Protein AF-A0A2V8ZDU0-F1 (afdb_monomer_lite)

pLDDT: mean 73.43, std 14.99, range [39.53, 94.62]

Radius of gyration: 35.07 Å; chains: 1; bounding box: 92×31×108 Å

Foldseek 3Di:
DDDPPLQVQLLCLLVLLLVLQVQLVVLLVVLVCLCVDDQPDDHRDNVSSVVSNVSSVVSNVSSVVSNVVSVVSVVVVVVVPDPPSVVVSVVSVVVSVVVVVVCVVVVCVVVPPDDAEVPWDDQPQKIWHADPDDPQDNQAIWIDGNSHTQDRAWNDKDAAPPDNQKIKTAGCDDPVPDAGAIWIGGNVVPHIDGQGRQTADPDDPCVHQQAQPVRQWGWDDHDLWIWIAGPVVRDIDDTLQVVVDDPQFPDWGKDWDHAANNSQKTWIKIKTWHADPVRDIWIKIWTWIAGSVVRDIDTAKMFGDPVGDDPPQWDWDDDPNGTDIHGDPVCCPPPGIDDDDD

Sequence (342 aa):
MGRVRVTFWPVVGIVGFIVFVLCGLGLAVVAVIFVGGAPHAFPPSPGIAAILFLLALLFVALGGVLLRRSIRALSAMRQSGSQQQVRTSLYVVAGAALLVVVGAIVFPWVYKPWRPAKGSVQHADYMVEPTLRSACAPDAHRIFYRDRLVTKVARETTFSPRNPARLLYTVACANDGSESGVFYFDGARGAPVQVNPLGMDEPGDWFDSFWSPDDKFVVVPAYGHATLVNLQTGQRSDFLSDMFSTKDDLFSGVQFRGWSPDGKKLAVVISSTSMREDRSLFRESDLVSIDPTTLKDSYVATMRKSDSWNAGEFTWIAKDGTYDLAVDSSLQNGPTVYRKAR

Secondary structure (DSSP, 8-state):
--SSSSSSHHHHHHHHHHHHHHHHHHHHHHHHHHHH-BTTTB---HHHHHHHHHHHHHHHHHHHHHHHHHHHHHHHHHTTT-HHHHHHHHHHHHHHHHHHHHHHHHHHHHSPPP-PPTT-EEETTEEEEE-S--SS-TT-EEEEETTEEEEEEEEEEEE-SS-TTEEEEEE---TTSPPPEEEEEETTT-S-EEEESS--SS--TTGGGGB-TTSSEEEEEETTEEEEEETTT--B-S-GGGGT--TT-SEEEEEEEEE-TTSS-EEEEEEEEEE-TTS-EEEEEEEEEE-TTT--EEEEEEE-STT-SPTTSEEEEEETTEEEEEE-TTTTTSTTEE----

Structure (mmCIF, N/CA/C/O backbone):
data_AF-A0A2V8ZDU0-F1
#
_entry.id   AF-A0A2V8ZDU0-F1
#
loop_
_atom_site.group_PDB
_atom_site.id
_atom_site.type_symbol
_atom_site.label_atom_id
_atom_site.label_alt_id
_atom_site.label_comp_id
_atom_site.label_asym_id
_atom_site.label_entity_id
_atom_site.label_seq_id
_atom_site.pdbx_PDB_ins_code
_atom_site.Cartn_x
_atom_site.Cartn_y
_atom_site.Cartn_z
_atom_site.occupancy
_atom_site.B_iso_or_equiv
_atom_site.auth_seq_id
_atom_site.auth_comp_id
_atom_site.auth_asym_id
_atom_site.auth_atom_id
_atom_site.pdbx_PDB_model_num
ATOM 1 N N . MET A 1 1 ? -32.673 -8.012 78.804 1.00 40.28 1 MET A N 1
ATOM 2 C CA . MET A 1 1 ? -32.049 -7.847 77.468 1.00 40.28 1 MET A CA 1
ATOM 3 C C . MET A 1 1 ? -32.987 -8.433 76.412 1.00 40.28 1 MET A C 1
ATOM 5 O O . MET A 1 1 ? -33.154 -9.640 76.415 1.00 40.28 1 MET A O 1
ATOM 9 N N . GLY A 1 2 ? -33.668 -7.635 75.572 1.00 41.09 2 GLY A N 1
ATOM 10 C CA . GLY A 1 2 ? -34.629 -8.232 74.616 1.00 41.09 2 GLY A CA 1
ATOM 11 C C . GLY A 1 2 ? -35.480 -7.330 73.706 1.00 41.09 2 GLY A C 1
ATOM 12 O O . GLY A 1 2 ? -36.431 -7.836 73.126 1.00 41.09 2 GLY A O 1
ATOM 13 N N . ARG A 1 3 ? -35.198 -6.025 73.543 1.00 39.53 3 ARG A N 1
ATOM 14 C CA . ARG A 1 3 ? -36.044 -5.125 72.710 1.00 39.53 3 ARG A CA 1
ATOM 15 C C . ARG A 1 3 ? -35.352 -4.409 71.543 1.00 39.53 3 ARG A C 1
ATOM 17 O O . ARG A 1 3 ? -36.015 -3.692 70.808 1.00 39.53 3 ARG A O 1
ATOM 24 N N . VAL A 1 4 ? -34.056 -4.631 71.314 1.00 43.25 4 VAL A N 1
ATOM 25 C CA . VAL A 1 4 ? -33.285 -3.891 70.285 1.00 43.25 4 VAL A CA 1
ATOM 26 C C . VAL A 1 4 ? -33.325 -4.561 68.896 1.00 43.25 4 VAL A C 1
ATOM 28 O O . VAL A 1 4 ? -32.961 -3.950 67.900 1.00 43.25 4 VAL A O 1
ATOM 31 N N . ARG A 1 5 ? -33.812 -5.807 68.775 1.00 40.72 5 ARG A N 1
ATOM 32 C CA . ARG A 1 5 ? -33.727 -6.577 67.514 1.00 40.72 5 ARG A CA 1
ATOM 33 C C . ARG A 1 5 ? -34.825 -6.305 66.475 1.00 40.72 5 ARG A C 1
ATOM 35 O O . ARG A 1 5 ? -34.649 -6.696 65.328 1.00 40.72 5 ARG A O 1
ATOM 42 N N . VAL A 1 6 ? -35.930 -5.642 66.825 1.00 48.06 6 VAL A N 1
ATOM 43 C CA . VAL A 1 6 ? -37.110 -5.543 65.930 1.00 48.06 6 VAL A CA 1
ATOM 44 C C . VAL A 1 6 ? -37.127 -4.256 65.087 1.00 48.06 6 VAL A C 1
ATOM 46 O O . VAL A 1 6 ? -37.781 -4.197 64.052 1.00 48.06 6 VAL A O 1
ATOM 49 N N . THR A 1 7 ? -36.364 -3.229 65.467 1.00 50.91 7 THR A N 1
ATOM 50 C CA . THR A 1 7 ? -36.454 -1.879 64.877 1.00 50.91 7 THR A CA 1
ATOM 51 C C . THR A 1 7 ? -35.566 -1.642 63.651 1.00 50.91 7 THR A C 1
ATOM 53 O O . THR A 1 7 ? -35.826 -0.714 62.891 1.00 50.91 7 THR A O 1
ATOM 56 N N . PHE A 1 8 ? -34.544 -2.472 63.418 1.00 53.97 8 PHE A N 1
ATOM 57 C CA . PHE A 1 8 ? -33.537 -2.239 62.367 1.00 53.97 8 PHE A CA 1
ATOM 58 C C . PHE A 1 8 ? -33.882 -2.896 61.014 1.00 53.97 8 PHE A C 1
ATOM 60 O O . PHE A 1 8 ? -33.511 -2.412 59.948 1.00 53.97 8 PHE A O 1
ATOM 67 N N . TRP A 1 9 ? -34.641 -3.991 61.046 1.00 57.19 9 TRP A N 1
ATOM 68 C CA . TRP A 1 9 ? -34.933 -4.844 59.886 1.00 57.19 9 TRP A CA 1
ATOM 69 C C . TRP A 1 9 ? -35.704 -4.194 58.717 1.00 57.19 9 TRP A C 1
ATOM 71 O O . TRP A 1 9 ? -35.340 -4.441 57.567 1.00 57.19 9 TRP A O 1
ATOM 81 N N . PRO A 1 10 ? -36.740 -3.3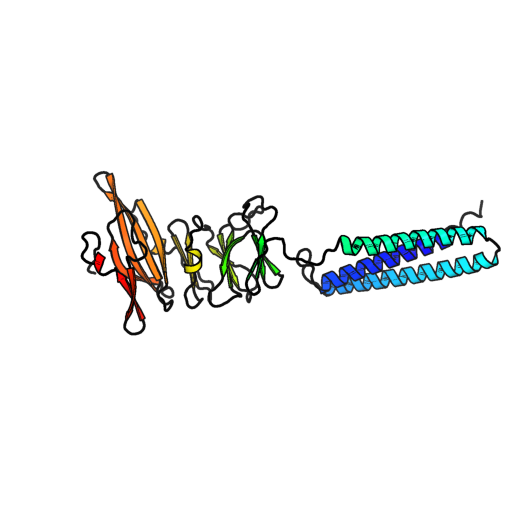63 58.940 1.00 59.72 10 PRO A N 1
ATOM 82 C CA . PRO A 1 10 ? -37.520 -2.790 57.841 1.00 59.72 10 PRO A CA 1
ATOM 83 C C . PRO A 1 10 ? -36.727 -1.746 57.052 1.00 59.72 10 PRO A C 1
ATOM 85 O O . PRO A 1 10 ? -36.798 -1.725 55.823 1.00 59.72 10 PRO A O 1
ATOM 88 N N . VAL A 1 11 ? -35.945 -0.922 57.759 1.00 62.16 11 VAL A N 1
ATOM 89 C CA . VAL A 1 11 ? -35.076 0.107 57.171 1.00 62.16 11 VAL A CA 1
ATOM 90 C C . VAL A 1 11 ? -33.961 -0.550 56.364 1.00 62.16 11 VAL A C 1
ATOM 92 O O . VAL A 1 11 ? -33.761 -0.188 55.208 1.00 62.16 11 VAL A O 1
ATOM 95 N N . VAL A 1 12 ? -33.313 -1.581 56.916 1.00 67.62 12 VAL A N 1
ATOM 96 C CA . VAL A 1 12 ? -32.315 -2.377 56.183 1.00 67.62 12 VAL A CA 1
ATOM 97 C C . VAL A 1 12 ? -32.922 -3.036 54.943 1.00 67.62 12 VAL A C 1
ATOM 99 O O . VAL A 1 12 ? -32.282 -3.048 53.898 1.00 67.62 12 VAL A O 1
ATOM 102 N N . GLY A 1 13 ? -34.164 -3.525 55.005 1.00 67.50 13 GLY A N 1
ATOM 103 C CA . GLY A 1 13 ? -34.824 -4.113 53.836 1.00 67.50 13 GLY A CA 1
ATOM 104 C C . GLY A 1 13 ? -35.194 -3.097 52.744 1.00 67.50 13 GLY A C 1
ATOM 105 O O . GLY A 1 13 ? -35.117 -3.433 51.566 1.00 67.50 13 GLY A O 1
ATOM 106 N N . ILE A 1 14 ? -35.525 -1.848 53.099 1.00 68.50 14 ILE A N 1
ATOM 107 C CA . ILE A 1 14 ? -35.780 -0.773 52.119 1.00 68.50 14 ILE A CA 1
ATOM 108 C C . ILE A 1 14 ? -34.473 -0.284 51.493 1.00 68.50 14 ILE A C 1
ATOM 110 O O . ILE A 1 14 ? -34.393 -0.155 50.276 1.00 68.50 14 ILE A O 1
ATOM 114 N N . VAL A 1 15 ? -33.437 -0.051 52.302 1.00 69.81 15 VAL A N 1
ATOM 115 C CA . VAL A 1 15 ? -32.105 0.313 51.793 1.00 69.81 15 VAL A CA 1
ATOM 116 C C . VAL A 1 15 ? -31.562 -0.808 50.905 1.00 69.81 15 VAL A C 1
ATOM 118 O O . VAL A 1 15 ? -31.099 -0.542 49.801 1.00 69.81 15 VAL A O 1
ATOM 121 N N . GLY A 1 16 ? -31.718 -2.063 51.335 1.00 69.56 16 GLY A N 1
ATOM 122 C CA . GLY A 1 16 ? -31.411 -3.242 50.534 1.00 69.56 16 GLY A CA 1
ATOM 123 C C . GLY A 1 16 ? -32.156 -3.231 49.202 1.00 69.56 16 GLY A C 1
ATOM 124 O O . GLY A 1 16 ? -31.515 -3.313 48.163 1.00 69.56 16 GLY A O 1
ATOM 125 N N . PHE A 1 17 ? -33.480 -3.043 49.199 1.00 73.12 17 PHE A N 1
ATOM 126 C CA . PHE A 1 17 ? -34.267 -2.934 47.965 1.00 73.12 17 PHE A CA 1
ATOM 127 C C . PHE A 1 17 ? -33.702 -1.897 46.989 1.00 73.12 17 PHE A C 1
ATOM 129 O O . PHE A 1 17 ? -33.538 -2.203 45.811 1.00 73.12 17 PHE A O 1
ATOM 136 N N . ILE A 1 18 ? -33.376 -0.699 47.474 1.00 72.19 18 ILE A N 1
ATOM 137 C CA . ILE A 1 18 ? -32.867 0.386 46.629 1.00 72.19 18 ILE A CA 1
ATOM 138 C C . ILE A 1 18 ? -31.512 0.012 46.025 1.00 72.19 18 ILE A C 1
ATOM 140 O O . ILE A 1 18 ? -31.320 0.173 44.822 1.00 72.19 18 ILE A O 1
ATOM 144 N N . VAL A 1 19 ? -30.600 -0.550 46.823 1.00 74.31 19 VAL A N 1
ATOM 145 C CA . VAL A 1 19 ? -29.303 -1.039 46.329 1.00 74.31 19 VAL A CA 1
ATOM 146 C C . VAL A 1 19 ? -29.500 -2.141 45.286 1.00 74.31 19 VAL A C 1
ATOM 148 O O . VAL A 1 19 ? -28.897 -2.084 44.219 1.00 74.31 19 VAL A O 1
ATOM 151 N N . PHE A 1 20 ? -30.392 -3.101 45.544 1.00 71.56 20 PHE A N 1
ATOM 152 C CA . PHE A 1 20 ? -30.697 -4.188 44.613 1.00 71.56 20 PHE A CA 1
ATOM 153 C C . PHE A 1 20 ? -31.262 -3.665 43.283 1.00 71.56 20 PHE A C 1
ATOM 155 O O . PHE A 1 20 ? -30.821 -4.099 42.222 1.00 71.56 20 PHE A O 1
ATOM 162 N N . VAL A 1 21 ? -32.179 -2.694 43.312 1.00 73.31 21 VAL A N 1
ATOM 163 C CA . VAL A 1 21 ? -32.731 -2.084 42.092 1.00 73.31 21 VAL A CA 1
ATOM 164 C C . VAL A 1 21 ? -31.666 -1.304 41.326 1.00 73.31 21 VAL A C 1
ATOM 166 O O . VAL A 1 21 ? -31.589 -1.451 40.111 1.00 73.31 21 VAL A O 1
ATOM 169 N N . LEU A 1 22 ? -30.818 -0.529 42.007 1.00 73.81 22 LEU A N 1
ATOM 170 C CA . LEU A 1 22 ? -29.732 0.218 41.363 1.00 73.81 22 LEU A CA 1
ATOM 171 C C . LEU A 1 22 ? -28.691 -0.708 40.725 1.00 73.81 22 LEU A C 1
ATOM 173 O O . LEU A 1 22 ? -28.282 -0.469 39.590 1.00 73.81 22 LEU A O 1
ATOM 177 N N . CYS A 1 23 ? -28.309 -1.790 41.407 1.00 73.31 23 CYS A N 1
ATOM 178 C CA . CYS A 1 23 ? -27.439 -2.818 40.837 1.00 73.31 23 CYS A CA 1
ATOM 179 C C . CYS A 1 23 ? -28.083 -3.490 39.618 1.00 73.31 23 CYS A C 1
ATOM 181 O O . CYS A 1 23 ? -27.413 -3.676 38.605 1.00 73.31 23 CYS A O 1
ATOM 183 N N . GLY A 1 24 ? -29.382 -3.803 39.682 1.00 70.69 24 GLY A N 1
ATOM 184 C CA . GLY A 1 24 ? -30.114 -4.376 38.554 1.00 70.69 24 GLY A CA 1
ATOM 185 C C . GLY A 1 24 ? -30.171 -3.435 37.348 1.00 70.69 24 GLY A C 1
ATOM 186 O O . GLY A 1 24 ? -29.874 -3.845 36.229 1.00 70.69 24 GLY A O 1
ATOM 187 N N . LEU A 1 25 ? -30.468 -2.153 37.572 1.00 73.69 25 LEU A N 1
ATOM 188 C CA . LEU A 1 25 ? -30.489 -1.132 36.521 1.00 73.69 25 LEU A CA 1
ATOM 189 C C . LEU A 1 25 ? -29.101 -0.934 35.898 1.00 73.69 25 LEU A C 1
ATOM 191 O O . LEU A 1 25 ? -28.983 -0.882 34.676 1.00 73.69 25 LEU A O 1
ATOM 195 N N . GLY A 1 26 ? -28.049 -0.904 36.721 1.00 72.50 26 GLY A N 1
ATOM 196 C CA . GLY A 1 26 ? -26.665 -0.854 36.251 1.00 72.50 26 GLY A CA 1
ATOM 197 C C . GLY A 1 26 ? -26.308 -2.049 35.363 1.00 72.50 26 GLY A C 1
ATOM 198 O O . GLY A 1 26 ? -25.788 -1.863 34.266 1.00 72.50 26 GLY A O 1
ATOM 199 N N . LEU A 1 27 ? -26.652 -3.270 35.782 1.00 72.69 27 LEU A N 1
ATOM 200 C CA . LEU A 1 27 ? -26.409 -4.488 35.000 1.00 72.69 27 LEU A CA 1
ATOM 201 C C . LEU A 1 27 ? -27.187 -4.513 33.678 1.00 72.69 27 LEU A C 1
ATOM 203 O O . LEU A 1 27 ? -26.631 -4.925 32.663 1.00 72.69 27 LEU A O 1
ATOM 207 N N . ALA A 1 28 ? -28.435 -4.036 33.661 1.00 67.56 28 ALA A N 1
ATOM 208 C CA . ALA A 1 28 ? -29.231 -3.942 32.437 1.00 67.56 28 ALA A CA 1
ATOM 209 C C . ALA A 1 28 ? -28.614 -2.962 31.425 1.00 67.56 28 ALA A C 1
ATOM 211 O O . ALA A 1 28 ? -28.574 -3.251 30.231 1.00 67.56 28 ALA A O 1
ATOM 212 N N . VAL A 1 29 ? -28.070 -1.836 31.895 1.00 68.19 29 VAL A N 1
ATOM 213 C CA . VAL A 1 29 ? -27.345 -0.884 31.040 1.00 68.19 29 VAL A CA 1
ATOM 214 C C . VAL A 1 29 ? -26.068 -1.515 30.478 1.00 68.19 29 VAL A C 1
ATOM 216 O O . VAL A 1 29 ? -25.820 -1.420 29.277 1.00 68.19 29 VAL A O 1
ATOM 219 N N . VAL A 1 30 ? -25.289 -2.225 31.302 1.00 67.62 30 VAL A N 1
ATOM 220 C CA . VAL A 1 30 ? -24.094 -2.950 30.829 1.00 67.62 30 VAL A CA 1
ATOM 221 C C . VAL A 1 30 ? -24.472 -4.039 29.817 1.00 67.62 30 VAL A C 1
ATOM 223 O O . VAL A 1 30 ? -23.785 -4.196 28.811 1.00 67.62 30 VAL A O 1
ATOM 226 N N . ALA A 1 31 ? -25.592 -4.740 30.012 1.00 62.34 31 ALA A N 1
ATOM 227 C CA . ALA A 1 31 ? -26.093 -5.725 29.056 1.00 62.34 31 ALA A CA 1
ATOM 228 C C . ALA A 1 31 ? -26.367 -5.099 27.679 1.00 62.34 31 ALA A C 1
ATOM 230 O O . ALA A 1 31 ? -25.905 -5.625 26.670 1.00 62.34 31 ALA A O 1
ATOM 231 N N . VAL A 1 32 ? -27.045 -3.946 27.632 1.00 64.25 32 VAL A N 1
ATOM 232 C CA . VAL A 1 32 ? -27.313 -3.211 26.381 1.00 64.25 32 VAL A CA 1
ATOM 233 C C . VAL A 1 32 ? -26.012 -2.795 25.686 1.00 64.25 32 VAL A C 1
ATOM 235 O O . VAL A 1 32 ? -25.903 -2.916 24.467 1.00 64.25 32 VAL A O 1
ATOM 238 N N . ILE A 1 33 ? -24.995 -2.393 26.452 1.00 62.41 33 ILE A N 1
ATOM 239 C CA . ILE A 1 33 ? -23.664 -2.058 25.924 1.00 62.41 33 ILE A CA 1
ATOM 240 C C . ILE A 1 33 ? -22.983 -3.287 25.290 1.00 62.41 33 ILE A C 1
ATOM 242 O O . ILE A 1 33 ? -22.357 -3.164 24.240 1.00 62.41 33 ILE A O 1
ATOM 246 N N . PHE A 1 34 ? -23.130 -4.482 25.870 1.00 61.28 34 PHE A N 1
ATOM 247 C CA . PHE A 1 34 ? -22.595 -5.723 25.290 1.00 61.28 34 PHE A CA 1
ATOM 248 C C . PHE A 1 34 ? -23.360 -6.206 24.046 1.00 61.28 34 PHE A C 1
ATOM 250 O O . PHE A 1 34 ? -22.753 -6.856 23.194 1.00 61.28 34 PHE A O 1
ATOM 257 N N . VAL A 1 35 ? -24.657 -5.889 23.919 1.00 56.62 35 VAL A N 1
ATOM 258 C CA . VAL A 1 35 ? -25.437 -6.150 22.690 1.00 56.62 35 VAL A CA 1
ATOM 259 C C . VAL A 1 35 ? -25.019 -5.201 21.568 1.00 56.62 35 VAL A C 1
ATOM 261 O O . VAL A 1 35 ? -24.845 -5.643 20.437 1.00 56.62 35 VAL A O 1
ATOM 264 N N . GLY A 1 36 ? -24.839 -3.912 21.878 1.00 51.84 36 GLY A N 1
ATOM 265 C CA . GLY A 1 36 ? -24.414 -2.902 20.902 1.00 51.84 36 GLY A CA 1
ATOM 266 C C . GLY A 1 36 ? -22.929 -2.973 20.536 1.00 51.84 36 GLY A C 1
ATOM 267 O O . GLY A 1 36 ? -22.545 -2.520 19.463 1.00 51.84 36 GLY A O 1
ATOM 268 N N . GLY A 1 37 ? -22.106 -3.572 21.402 1.00 46.69 37 GLY A N 1
ATOM 269 C CA . GLY A 1 37 ? -20.651 -3.529 21.313 1.00 46.69 37 GLY A CA 1
ATOM 270 C C . GLY A 1 37 ? -20.116 -2.180 21.796 1.00 46.69 37 GLY A C 1
ATOM 271 O O . GLY A 1 37 ? -20.413 -1.135 21.227 1.00 46.69 37 GLY A O 1
ATOM 272 N N . ALA A 1 38 ? -19.292 -2.185 22.846 1.00 48.31 38 ALA A N 1
ATOM 273 C CA . ALA A 1 38 ? -18.480 -1.020 23.183 1.00 48.31 38 ALA A CA 1
ATOM 274 C C . ALA A 1 38 ? -17.227 -1.058 22.293 1.00 48.31 38 ALA A C 1
ATOM 276 O O . ALA A 1 38 ? -16.396 -1.948 22.502 1.00 48.31 38 ALA A O 1
ATOM 277 N N . PRO A 1 39 ? -17.035 -0.113 21.353 1.00 44.97 39 PRO A N 1
ATOM 278 C CA . PRO A 1 39 ? -15.998 -0.199 20.314 1.00 44.97 39 PRO A CA 1
ATOM 279 C C . PRO A 1 39 ? -14.554 -0.243 20.845 1.00 44.97 39 PRO A C 1
ATOM 281 O O . PRO A 1 39 ? -13.615 -0.440 20.075 1.00 44.97 39 PRO A O 1
ATOM 284 N N . HIS A 1 40 ? -14.341 -0.067 22.155 1.00 42.16 40 HIS A N 1
ATOM 285 C CA . HIS A 1 40 ? -13.011 0.011 22.760 1.00 42.16 40 HIS A CA 1
ATOM 286 C C . HIS A 1 40 ? -12.791 -0.891 23.986 1.00 42.16 40 HIS A C 1
ATOM 288 O O . HIS A 1 40 ? -11.698 -0.850 24.544 1.00 42.16 40 HIS A O 1
ATOM 294 N N . ALA A 1 41 ? -13.778 -1.687 24.420 1.00 47.19 41 ALA A N 1
ATOM 295 C CA . ALA A 1 41 ? -13.644 -2.472 25.657 1.00 47.19 41 ALA A CA 1
ATOM 296 C C . ALA A 1 41 ? -13.955 -3.963 25.491 1.00 47.19 41 ALA A C 1
ATOM 298 O O . ALA A 1 41 ? -13.221 -4.785 26.034 1.00 47.19 41 ALA A O 1
ATOM 299 N N . PHE A 1 42 ? -14.998 -4.329 24.737 1.00 45.09 42 PHE A N 1
ATOM 300 C CA . PHE A 1 42 ? -15.414 -5.727 24.620 1.00 45.09 42 PHE A CA 1
ATOM 301 C C . PHE A 1 42 ? -16.020 -6.022 23.244 1.00 45.09 42 PHE A C 1
ATOM 303 O O . PHE A 1 42 ? -16.824 -5.222 22.757 1.00 45.09 42 PHE A O 1
ATOM 310 N N . PRO A 1 43 ? -15.689 -7.169 22.622 1.00 45.41 43 PRO A N 1
ATOM 311 C CA . PRO A 1 43 ? -16.403 -7.626 21.439 1.00 45.41 43 PRO A CA 1
ATOM 312 C C . PRO A 1 43 ? -17.887 -7.855 21.784 1.00 45.41 43 PRO A C 1
ATOM 314 O O . 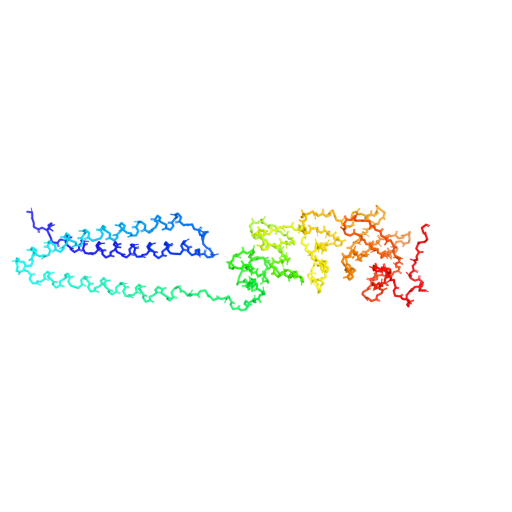PRO A 1 43 ? -18.188 -8.313 22.893 1.00 45.41 43 PRO A O 1
ATOM 317 N N . PRO A 1 44 ? -18.823 -7.546 20.866 1.00 53.22 44 PRO A N 1
ATOM 318 C CA . PRO A 1 44 ? -20.243 -7.771 21.101 1.00 53.22 44 PRO A CA 1
ATOM 319 C C . PRO A 1 44 ? -20.488 -9.256 21.392 1.00 53.22 44 PRO A C 1
ATOM 321 O O . PRO A 1 44 ? -20.113 -10.126 20.606 1.00 53.22 44 PRO A O 1
ATOM 324 N N . SER A 1 45 ? -21.091 -9.545 22.545 1.00 60.91 45 SER A N 1
ATOM 325 C CA . SER A 1 45 ? -21.360 -10.909 23.009 1.00 60.91 45 SER A CA 1
ATOM 326 C C . SER A 1 45 ? -22.805 -11.009 23.497 1.00 60.91 45 SER A C 1
ATOM 328 O O . SER A 1 45 ? -23.102 -10.645 24.642 1.00 60.91 45 SER A O 1
ATOM 330 N N . PRO A 1 46 ? -23.719 -11.524 22.653 1.00 58.75 46 PRO A N 1
ATOM 331 C CA . PRO A 1 46 ? -25.127 -11.693 23.006 1.00 58.75 46 PRO A CA 1
ATOM 332 C C . PRO A 1 46 ? -25.315 -12.591 24.234 1.00 58.75 46 PRO A C 1
ATOM 334 O O . PRO A 1 46 ? -26.217 -12.368 25.037 1.00 58.75 46 PRO A O 1
ATOM 337 N N . GLY A 1 47 ? -24.431 -13.582 24.409 1.00 60.00 47 GLY A N 1
ATOM 338 C CA . GLY A 1 47 ? -24.450 -14.489 25.556 1.00 60.00 47 GLY A CA 1
ATOM 339 C C . GLY A 1 47 ? -24.151 -13.777 26.877 1.00 60.00 47 GLY A C 1
ATOM 340 O O . GLY A 1 47 ? -24.887 -13.949 27.846 1.00 60.00 47 GLY A O 1
ATOM 341 N N . ILE A 1 48 ? -23.123 -12.922 26.911 1.00 62.25 48 ILE A N 1
ATOM 342 C CA . ILE A 1 48 ? -22.785 -12.140 28.114 1.00 62.25 48 ILE A CA 1
ATOM 343 C C . ILE A 1 48 ? -23.897 -11.132 28.418 1.00 62.25 48 ILE A C 1
ATOM 345 O O . ILE A 1 48 ? -24.308 -11.002 29.571 1.00 62.25 48 ILE A O 1
ATOM 349 N N . ALA A 1 49 ? -24.445 -10.476 27.393 1.00 60.34 49 ALA A N 1
ATOM 350 C CA . ALA A 1 49 ? -25.572 -9.570 27.565 1.00 60.34 49 ALA A CA 1
ATOM 351 C C . ALA A 1 49 ? -26.809 -10.266 28.156 1.00 60.34 49 ALA A C 1
ATOM 353 O O . ALA A 1 49 ? -27.418 -9.742 29.088 1.00 60.34 49 ALA A O 1
ATOM 354 N N . ALA A 1 50 ? -27.155 -11.465 27.675 1.00 63.09 50 ALA A N 1
ATOM 355 C CA . ALA A 1 50 ? -28.271 -12.240 28.213 1.00 63.09 50 ALA A CA 1
ATOM 356 C C . ALA A 1 50 ? -28.058 -12.607 29.692 1.00 63.09 50 ALA A C 1
ATOM 358 O O . ALA A 1 50 ? -28.977 -12.466 30.498 1.00 63.09 50 ALA A O 1
ATOM 359 N N . ILE A 1 51 ? -26.839 -13.006 30.076 1.00 67.50 51 ILE A N 1
ATOM 360 C CA . ILE A 1 51 ? -26.488 -13.308 31.474 1.00 67.50 51 ILE A CA 1
ATOM 361 C C . ILE A 1 51 ? -26.626 -12.058 32.354 1.00 67.50 51 ILE A C 1
ATOM 363 O O . ILE A 1 51 ? -27.236 -12.120 33.422 1.00 67.50 51 ILE A O 1
ATOM 367 N N . LEU A 1 52 ? -26.112 -10.912 31.903 1.00 69.69 52 LEU A N 1
ATOM 368 C CA . LEU A 1 52 ? -26.219 -9.643 32.630 1.00 69.69 52 LEU A CA 1
ATOM 369 C C . LEU A 1 52 ? -27.676 -9.185 32.780 1.00 69.69 52 LEU A C 1
ATOM 371 O O . LEU A 1 52 ? -28.057 -8.683 33.837 1.00 69.69 52 LEU A O 1
ATOM 375 N N . PHE A 1 53 ? -28.509 -9.411 31.763 1.00 68.06 53 PHE A N 1
ATOM 376 C CA . PHE A 1 53 ? -29.935 -9.095 31.810 1.00 68.06 53 PHE A CA 1
ATOM 377 C C . PHE A 1 53 ? -30.706 -10.018 32.768 1.00 68.06 53 PHE A C 1
ATOM 379 O O . PHE A 1 53 ? -31.541 -9.555 33.544 1.00 68.06 53 PHE A O 1
ATOM 386 N N . LEU A 1 54 ? -30.389 -11.318 32.784 1.00 67.38 54 LEU A N 1
ATOM 387 C CA . LEU A 1 54 ? -30.956 -12.267 33.749 1.00 67.38 54 LEU A CA 1
ATOM 388 C C . LEU A 1 54 ? -30.555 -11.919 35.188 1.00 67.38 54 LEU A C 1
ATOM 390 O O . LEU A 1 54 ? -31.397 -11.959 36.087 1.00 67.38 54 LEU A O 1
ATOM 394 N N . LEU A 1 55 ? -29.300 -11.515 35.404 1.00 66.44 55 LEU A N 1
ATOM 395 C CA . LEU A 1 55 ? -28.846 -11.012 36.699 1.00 66.44 55 LEU A CA 1
ATOM 396 C C . LEU A 1 55 ? -29.606 -9.738 37.082 1.00 66.44 55 LEU A C 1
ATOM 398 O O . LEU A 1 55 ? -30.116 -9.659 38.196 1.00 66.44 55 LEU A O 1
ATOM 402 N N . ALA A 1 56 ? -29.766 -8.781 36.165 1.00 68.31 56 ALA A N 1
ATOM 403 C CA . ALA A 1 56 ? -30.539 -7.567 36.415 1.00 68.31 56 ALA A CA 1
ATOM 404 C C . ALA A 1 56 ? -31.972 -7.871 36.892 1.00 68.31 56 ALA A C 1
ATOM 406 O O . ALA A 1 56 ? -32.420 -7.319 37.901 1.00 68.31 56 ALA A O 1
ATOM 407 N N . LEU A 1 57 ? -32.662 -8.801 36.224 1.00 69.94 57 LEU A N 1
ATOM 408 C CA . LEU A 1 57 ? -34.002 -9.252 36.613 1.00 69.94 57 LEU A CA 1
ATOM 409 C C . LEU A 1 57 ? -34.016 -9.926 37.992 1.00 69.94 57 LEU A C 1
ATOM 411 O O . LEU A 1 57 ? -34.912 -9.657 38.796 1.00 69.94 57 LEU A O 1
ATOM 415 N N . LEU A 1 58 ? -33.015 -10.756 38.297 1.00 70.81 58 LEU A N 1
ATOM 416 C CA . LEU A 1 58 ? -32.865 -11.397 39.606 1.00 70.81 58 LEU A CA 1
ATOM 417 C C . LEU A 1 58 ? -32.690 -10.358 40.725 1.00 70.81 58 LEU A C 1
ATOM 419 O O . LEU A 1 58 ? -33.333 -10.461 41.770 1.00 70.81 58 LEU A O 1
ATOM 423 N N . PHE A 1 59 ? -31.868 -9.331 40.492 1.00 70.69 59 PHE A N 1
ATOM 424 C CA . PHE A 1 59 ? -31.654 -8.228 41.429 1.00 70.69 59 PHE A CA 1
ATOM 425 C C . PHE A 1 59 ? -32.957 -7.459 41.701 1.00 70.69 59 PHE A C 1
ATOM 427 O O . PHE A 1 59 ? -33.301 -7.221 42.862 1.00 70.69 59 PHE A O 1
ATOM 434 N N . VAL A 1 60 ? -33.740 -7.151 40.661 1.00 70.19 60 VAL A N 1
ATOM 435 C CA . VAL A 1 60 ? -35.054 -6.499 40.812 1.00 70.19 60 VAL A CA 1
ATOM 436 C C . VAL A 1 60 ? -36.047 -7.392 41.567 1.00 70.19 60 VAL A C 1
ATOM 438 O O . VAL A 1 60 ? -36.750 -6.912 42.461 1.00 70.19 60 VAL A O 1
ATOM 441 N N . ALA A 1 61 ? -36.081 -8.695 41.274 1.00 67.38 61 ALA A N 1
ATOM 442 C CA . ALA A 1 61 ? -36.964 -9.647 41.948 1.00 67.38 61 ALA A CA 1
ATOM 443 C C . ALA A 1 61 ? -36.628 -9.798 43.444 1.00 67.38 61 ALA A C 1
ATOM 445 O O . ALA A 1 61 ? -37.522 -9.705 44.291 1.00 67.38 61 ALA A O 1
ATOM 446 N N . LEU A 1 62 ? -35.344 -9.965 43.786 1.00 70.88 62 LEU A N 1
ATOM 447 C CA . LEU A 1 62 ? -34.857 -10.027 45.171 1.00 70.88 62 LEU A CA 1
ATOM 448 C C . LEU A 1 62 ? -35.163 -8.736 45.931 1.00 70.88 62 LEU A C 1
ATOM 450 O O . LEU A 1 62 ? -35.655 -8.776 47.063 1.00 70.88 62 LEU A O 1
ATOM 454 N N . GLY A 1 63 ? -34.955 -7.593 45.278 1.00 70.38 63 GLY A N 1
ATOM 455 C CA . GLY A 1 63 ? -35.357 -6.302 45.801 1.00 70.38 63 GLY A CA 1
ATOM 456 C C . GLY A 1 63 ? -36.859 -6.250 46.113 1.00 70.38 63 GLY A C 1
ATOM 457 O O . GLY A 1 63 ? -37.247 -5.872 47.220 1.00 70.38 63 GLY A O 1
ATOM 458 N N . GLY A 1 64 ? -37.717 -6.653 45.174 1.00 67.88 64 GLY A N 1
ATOM 459 C CA . GLY A 1 64 ? -39.170 -6.654 45.367 1.00 67.88 64 GLY A CA 1
ATOM 460 C C . GLY A 1 64 ? -39.621 -7.524 46.548 1.00 67.88 64 GLY A C 1
ATOM 461 O O . GLY A 1 64 ? -40.547 -7.156 47.279 1.00 67.88 64 GLY A O 1
ATOM 462 N N . VAL A 1 65 ? -38.940 -8.650 46.792 1.00 73.00 65 VAL A N 1
ATOM 463 C CA . VAL A 1 65 ? -39.183 -9.514 47.961 1.00 73.00 65 VAL A CA 1
ATOM 464 C C . VAL A 1 65 ? -38.799 -8.811 49.266 1.00 73.00 65 VAL A C 1
ATOM 466 O O . VAL A 1 65 ? -39.576 -8.855 50.227 1.00 73.00 65 VAL A O 1
ATOM 469 N N . LEU A 1 66 ? -37.645 -8.137 49.305 1.00 69.75 66 LEU A N 1
ATOM 470 C CA . LEU A 1 66 ? -37.207 -7.349 50.462 1.00 69.75 66 LEU A CA 1
ATOM 471 C C . LEU A 1 66 ? -38.180 -6.205 50.756 1.00 69.75 66 LEU A C 1
ATOM 473 O O . LEU A 1 66 ? -38.626 -6.062 51.895 1.00 69.75 66 LEU A O 1
ATOM 477 N N . LEU A 1 67 ? -38.606 -5.472 49.725 1.00 71.38 67 LEU A N 1
ATOM 478 C CA . LEU A 1 67 ? -39.581 -4.393 49.855 1.00 71.38 67 LEU A CA 1
ATOM 479 C C . LEU A 1 67 ? -40.921 -4.906 50.397 1.00 71.38 67 LEU A C 1
ATOM 481 O O . LEU A 1 67 ? -41.460 -4.338 51.346 1.00 71.38 67 LEU A O 1
ATOM 485 N N . ARG A 1 68 ? -41.448 -6.015 49.855 1.00 71.38 68 ARG A N 1
ATOM 486 C CA . ARG A 1 68 ? -42.689 -6.631 50.358 1.00 71.38 68 ARG A CA 1
ATOM 487 C C . ARG A 1 68 ? -42.582 -7.019 51.830 1.00 71.38 68 ARG A C 1
ATOM 489 O O . ARG A 1 68 ? -43.545 -6.825 52.572 1.00 71.38 68 ARG A O 1
ATOM 496 N N . ARG A 1 69 ? -41.441 -7.564 52.264 1.00 73.25 69 ARG A N 1
ATOM 497 C CA . ARG A 1 69 ? -41.208 -7.913 53.676 1.00 73.25 69 ARG A CA 1
ATOM 498 C C . ARG A 1 69 ? -41.127 -6.664 54.557 1.00 73.25 69 ARG A C 1
ATOM 500 O O . ARG A 1 69 ? -41.770 -6.636 55.605 1.00 73.25 69 ARG A O 1
ATOM 507 N N . SER A 1 70 ? -40.433 -5.619 54.109 1.00 68.75 70 SER A N 1
ATOM 508 C CA . SER A 1 70 ? -40.336 -4.347 54.832 1.00 68.75 70 SER A CA 1
ATOM 509 C C . SER A 1 70 ? -41.674 -3.622 54.953 1.00 68.75 70 SER A C 1
ATOM 511 O O . SER A 1 70 ? -41.985 -3.115 56.027 1.00 68.75 70 SER A O 1
ATOM 513 N N . ILE A 1 71 ? -42.496 -3.612 53.897 1.00 68.06 71 ILE A N 1
ATOM 514 C CA . ILE A 1 71 ? -43.830 -2.994 53.920 1.00 68.06 71 ILE A CA 1
ATOM 515 C C . ILE A 1 71 ? -44.735 -3.704 54.929 1.00 68.06 71 ILE A C 1
ATOM 517 O O . ILE A 1 71 ? -45.384 -3.027 55.720 1.00 68.06 71 ILE A O 1
ATOM 521 N N . ARG A 1 72 ? -44.734 -5.046 54.967 1.00 71.25 72 ARG A N 1
ATOM 522 C CA . ARG A 1 72 ? -45.512 -5.809 55.963 1.00 71.25 72 ARG A CA 1
ATOM 523 C C . ARG A 1 72 ? -45.066 -5.518 57.399 1.00 71.25 72 ARG A C 1
ATOM 525 O O . ARG A 1 72 ? -45.899 -5.413 58.297 1.00 71.25 72 ARG A O 1
ATOM 532 N N . ALA A 1 73 ? -43.761 -5.362 57.619 1.00 66.25 73 ALA A N 1
ATOM 533 C CA . ALA A 1 73 ? -43.218 -5.007 5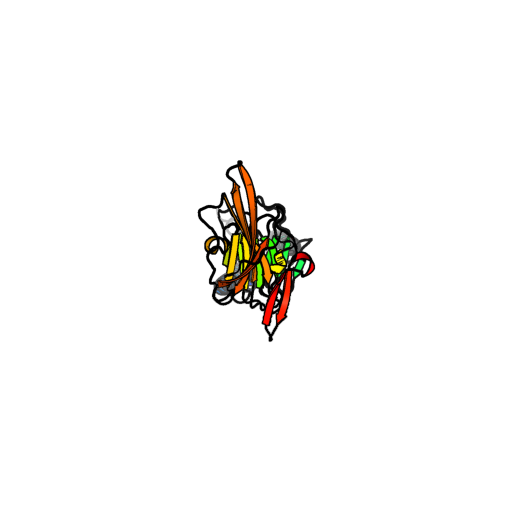8.929 1.00 66.25 73 ALA A CA 1
ATOM 534 C C . ALA A 1 73 ? -43.583 -3.565 59.335 1.00 66.25 73 ALA A C 1
ATOM 536 O O . ALA A 1 73 ? -43.937 -3.309 60.484 1.00 66.25 73 ALA A O 1
ATOM 537 N N . LEU A 1 74 ? -43.558 -2.624 58.386 1.00 64.31 74 LEU A N 1
ATOM 538 C CA . LEU A 1 74 ? -43.963 -1.234 58.607 1.00 64.31 74 LEU A CA 1
ATOM 539 C C . LEU A 1 74 ? -45.468 -1.087 58.843 1.00 64.31 74 LEU A C 1
ATOM 541 O O . LEU A 1 74 ? -45.863 -0.312 59.712 1.00 64.31 74 LEU A O 1
ATOM 545 N N . SER A 1 75 ? -46.311 -1.841 58.132 1.00 65.44 75 SER A N 1
ATOM 546 C CA . SER A 1 75 ? -47.759 -1.837 58.371 1.00 65.44 75 SER A CA 1
ATOM 547 C C . SER A 1 75 ? -48.107 -2.364 59.763 1.00 65.44 75 SER A C 1
ATOM 549 O O . SER A 1 75 ? -48.971 -1.790 60.421 1.00 65.44 75 SER A O 1
ATOM 551 N N . ALA A 1 76 ? -47.383 -3.381 60.248 1.00 62.62 76 ALA A N 1
ATOM 552 C CA . ALA A 1 76 ? -47.541 -3.894 61.609 1.00 62.62 76 ALA A CA 1
ATOM 553 C C . ALA A 1 76 ? -47.106 -2.869 62.676 1.00 62.62 76 ALA A C 1
ATOM 555 O O . ALA A 1 76 ? -47.775 -2.709 63.693 1.00 62.62 76 ALA A O 1
ATOM 556 N N . MET A 1 77 ? -46.029 -2.111 62.434 1.00 60.12 77 MET A N 1
ATOM 557 C CA . MET A 1 77 ? -45.587 -1.052 63.355 1.00 60.12 77 MET A CA 1
ATOM 558 C C . MET A 1 77 ? -46.488 0.189 63.340 1.00 60.12 77 MET A C 1
ATOM 560 O O . MET A 1 77 ? -46.650 0.842 64.369 1.00 60.12 77 MET A O 1
ATOM 564 N N . ARG A 1 78 ? -47.116 0.517 62.203 1.00 55.72 78 ARG A N 1
ATOM 565 C CA . ARG A 1 78 ? -48.034 1.664 62.088 1.00 55.72 78 ARG A CA 1
ATOM 566 C C . ARG A 1 78 ? -49.295 1.490 62.942 1.00 55.72 78 ARG A C 1
ATOM 568 O O . ARG A 1 78 ? -49.829 2.483 63.423 1.00 55.72 78 ARG A O 1
ATOM 575 N N . GLN A 1 79 ? -49.721 0.250 63.187 1.00 58.75 79 GLN A N 1
ATOM 576 C CA . GLN A 1 79 ? -50.803 -0.062 64.128 1.00 58.75 79 GLN A CA 1
ATOM 577 C C . GLN A 1 79 ? -50.391 0.103 65.606 1.00 58.75 79 GLN A C 1
ATOM 579 O O . GLN A 1 79 ? -51.262 0.218 66.459 1.00 58.75 79 GLN A O 1
ATOM 584 N N . SER A 1 80 ? -49.089 0.175 65.922 1.00 55.94 80 SER A N 1
ATOM 585 C CA . SER A 1 80 ? -48.566 0.237 67.299 1.00 55.94 80 SER A CA 1
ATOM 586 C C . SER A 1 80 ? -48.289 1.663 67.828 1.00 55.94 80 SER A C 1
ATOM 588 O O . SER A 1 80 ? -47.724 1.813 68.910 1.00 55.94 80 SER A O 1
ATOM 590 N N . GLY A 1 81 ? -48.686 2.721 67.109 1.00 52.12 81 GLY A N 1
ATOM 591 C CA . GLY A 1 81 ? -48.721 4.092 67.652 1.00 52.12 81 GLY A CA 1
ATOM 592 C C . GLY A 1 81 ? -47.388 4.859 67.717 1.00 52.12 81 GLY A C 1
ATOM 593 O O . GLY A 1 81 ? -47.294 5.863 68.416 1.00 52.12 81 GLY A O 1
ATOM 594 N N . SER A 1 82 ? -46.351 4.447 66.985 1.00 56.53 82 SER A N 1
ATOM 595 C CA . SER A 1 82 ? -45.038 5.116 66.991 1.00 56.53 82 SER A CA 1
ATOM 596 C C . SER A 1 82 ? -44.877 6.121 65.833 1.00 56.53 82 SER A C 1
ATOM 598 O O . SER A 1 82 ? -44.372 5.794 64.757 1.00 56.53 82 SER A O 1
ATOM 600 N N . GLN A 1 83 ? -45.308 7.376 66.027 1.00 53.88 83 GLN A N 1
ATOM 601 C CA . GLN A 1 83 ? -45.195 8.435 65.002 1.00 53.88 83 GLN A CA 1
ATOM 602 C C . GLN A 1 83 ? -43.744 8.836 64.675 1.00 53.88 83 GLN A C 1
ATOM 604 O O . GLN A 1 83 ? -43.450 9.251 63.551 1.00 53.88 83 GLN A O 1
ATOM 609 N N . GLN A 1 84 ? -42.823 8.704 65.631 1.00 54.50 84 GLN A N 1
ATOM 610 C CA . GLN A 1 84 ? -41.439 9.151 65.460 1.00 54.50 84 GLN A CA 1
ATOM 611 C C . GLN A 1 84 ? -40.650 8.242 64.503 1.00 54.50 84 GLN A C 1
ATOM 613 O O . GLN A 1 84 ? -39.847 8.739 63.717 1.00 54.50 84 GLN A O 1
ATOM 618 N N . GLN A 1 85 ? -40.955 6.939 64.478 1.00 54.03 85 GLN A N 1
ATOM 619 C CA . GLN A 1 85 ? -40.324 5.965 63.574 1.00 54.03 85 GLN A CA 1
ATOM 620 C C . GLN A 1 85 ? -40.747 6.122 62.107 1.00 54.03 85 GLN A C 1
ATOM 622 O O . GLN A 1 85 ? -39.950 5.860 61.205 1.00 54.03 85 GLN A O 1
ATOM 627 N N . VAL A 1 86 ? -41.972 6.592 61.847 1.00 57.59 86 VAL A N 1
ATOM 628 C CA . VAL A 1 86 ? -42.448 6.850 60.477 1.00 57.59 86 VAL A CA 1
ATOM 629 C C . VAL A 1 86 ? -41.669 8.005 59.842 1.00 57.59 86 VAL A C 1
ATOM 631 O O . VAL A 1 86 ? -41.293 7.921 58.673 1.00 57.59 86 VAL A O 1
ATOM 634 N N . ARG A 1 87 ? -41.351 9.050 60.620 1.00 57.66 87 ARG A N 1
ATOM 635 C CA . ARG A 1 87 ? -40.559 10.194 60.139 1.00 57.66 87 ARG A CA 1
ATOM 636 C C . ARG A 1 87 ? -39.129 9.793 59.775 1.00 57.66 87 ARG A C 1
ATOM 638 O O . ARG A 1 87 ? -38.657 10.178 58.711 1.00 57.66 87 ARG A O 1
ATOM 645 N N . THR A 1 88 ? -38.459 8.976 60.590 1.00 56.62 88 THR A N 1
ATOM 646 C CA . THR A 1 88 ? -37.082 8.530 60.306 1.00 56.62 88 THR A CA 1
ATOM 647 C C . THR A 1 88 ? -37.000 7.693 59.028 1.00 56.62 88 THR A C 1
ATOM 649 O O . THR A 1 88 ? -36.091 7.885 58.226 1.00 56.62 88 THR A O 1
ATOM 652 N N . SER A 1 89 ? -37.980 6.815 58.786 1.00 55.81 89 SER A N 1
ATOM 653 C CA . SER A 1 89 ? -38.028 6.007 57.560 1.00 55.81 89 SER A CA 1
ATOM 654 C C . SER A 1 89 ? -38.271 6.858 56.306 1.00 55.81 89 SER A C 1
ATOM 656 O O . SER A 1 89 ? -37.729 6.548 55.248 1.00 55.81 89 SER A O 1
ATOM 658 N N . LEU A 1 90 ? -39.038 7.947 56.422 1.00 61.03 90 LEU A N 1
ATOM 659 C CA . LEU A 1 90 ? -39.273 8.907 55.337 1.00 61.03 90 LEU A CA 1
ATOM 660 C C . LEU A 1 90 ? -38.002 9.678 54.959 1.00 61.03 90 LEU A C 1
ATOM 662 O O . LEU A 1 90 ? -37.718 9.826 53.773 1.00 61.03 90 LEU A O 1
ATOM 666 N N . TYR A 1 91 ? -37.200 10.098 55.943 1.00 58.56 91 TYR A N 1
ATOM 667 C CA . TYR A 1 91 ? -35.918 10.763 55.682 1.00 58.56 91 TYR A CA 1
ATOM 668 C C . TYR A 1 91 ? -34.912 9.850 54.971 1.00 58.56 91 TYR A C 1
ATOM 670 O O . TYR A 1 91 ? -34.212 10.302 54.069 1.00 58.56 91 TYR A O 1
ATOM 678 N N . VAL A 1 92 ? -34.874 8.558 55.315 1.00 56.94 92 VAL A N 1
ATOM 679 C CA . VAL A 1 92 ? -33.996 7.582 54.643 1.00 56.94 92 VAL A CA 1
ATOM 680 C C . VAL A 1 92 ? -34.422 7.358 53.189 1.00 56.94 92 VAL A C 1
ATOM 682 O O . VAL A 1 92 ? -33.573 7.320 52.301 1.00 56.94 92 VAL A O 1
ATOM 685 N N . VAL A 1 93 ? -35.730 7.268 52.921 1.00 56.78 93 VAL A N 1
ATOM 686 C CA . VAL A 1 93 ? -36.257 7.138 51.551 1.00 56.78 93 VAL A CA 1
ATOM 687 C C . VAL A 1 93 ? -35.973 8.397 50.728 1.00 56.78 93 VAL A C 1
ATOM 689 O O . VAL A 1 93 ? -35.544 8.285 49.583 1.00 56.78 93 VAL A O 1
ATOM 692 N N . ALA A 1 94 ? -36.144 9.585 51.314 1.00 62.25 94 ALA A N 1
ATOM 693 C CA . ALA A 1 94 ? -35.826 10.850 50.653 1.00 62.25 94 ALA A CA 1
ATOM 694 C C . ALA A 1 94 ? -34.324 10.977 50.338 1.00 62.25 94 ALA A C 1
ATOM 696 O O . ALA A 1 94 ? -33.962 11.351 49.224 1.00 62.25 94 ALA A O 1
ATOM 697 N N . GLY A 1 95 ? -33.448 10.602 51.278 1.00 56.09 95 GLY A N 1
ATOM 698 C CA . GLY A 1 95 ? -31.997 10.602 51.065 1.00 56.09 95 GLY A CA 1
ATOM 699 C C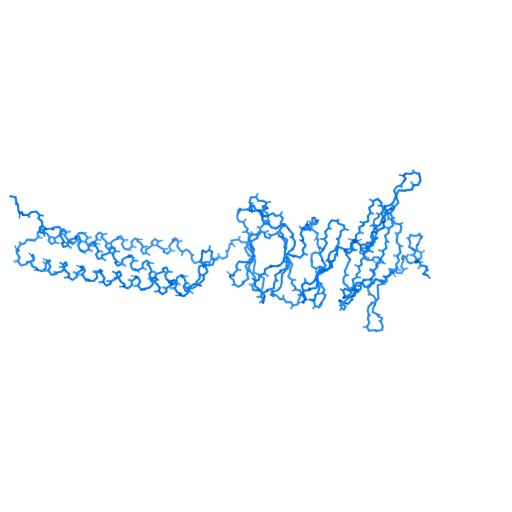 . GLY A 1 95 ? -31.554 9.624 49.974 1.00 56.09 95 GLY A C 1
ATOM 700 O O . GLY A 1 95 ? -30.715 9.958 49.139 1.00 56.09 95 GLY A O 1
ATOM 701 N N . ALA A 1 96 ? -32.164 8.439 49.923 1.00 53.66 96 ALA A N 1
ATOM 702 C CA . ALA A 1 96 ? -31.876 7.456 48.887 1.00 53.66 96 ALA A CA 1
ATOM 703 C C . ALA A 1 96 ? -32.389 7.895 47.504 1.00 53.66 96 ALA A C 1
ATOM 705 O O . ALA A 1 96 ? -31.667 7.757 46.521 1.00 53.66 96 ALA A O 1
ATOM 706 N N . ALA A 1 97 ? -33.585 8.490 47.421 1.00 55.75 97 ALA A N 1
ATOM 707 C CA . ALA A 1 97 ? -34.109 9.057 46.177 1.00 55.75 97 ALA A CA 1
ATOM 708 C C . ALA A 1 97 ? -33.202 10.172 45.627 1.00 55.75 97 ALA A C 1
ATOM 710 O O . ALA A 1 97 ? -32.967 10.233 44.421 1.00 55.75 97 ALA A O 1
ATOM 711 N N . LEU A 1 98 ? -32.628 11.001 46.507 1.00 60.75 98 LEU A N 1
ATOM 712 C CA . LEU A 1 98 ? -31.682 12.045 46.116 1.00 60.75 98 LEU A CA 1
ATOM 713 C C . LEU A 1 98 ? -30.413 11.458 45.475 1.00 60.75 98 LEU A C 1
ATOM 715 O O . LEU A 1 98 ? -29.962 11.953 44.446 1.00 60.75 98 LEU A O 1
ATOM 719 N N . LEU A 1 99 ? -29.873 10.368 46.031 1.00 53.69 99 LEU A N 1
ATOM 720 C CA . LEU A 1 99 ? -28.713 9.668 45.465 1.00 53.69 99 LEU A CA 1
ATOM 721 C C . LEU A 1 99 ? -29.007 9.065 44.084 1.00 53.69 99 LEU A C 1
ATOM 723 O O . LEU A 1 99 ? -28.146 9.119 43.208 1.00 53.69 99 LEU A O 1
ATOM 727 N N . VAL A 1 100 ? -30.222 8.548 43.857 1.00 58.06 100 VAL A N 1
ATOM 728 C CA . VAL A 1 100 ? -30.643 8.058 42.530 1.00 58.06 100 VAL A CA 1
ATOM 729 C C . VAL A 1 100 ? -30.698 9.197 41.514 1.00 58.06 100 VAL A C 1
ATOM 731 O O . VAL A 1 100 ? -30.208 9.041 40.398 1.00 58.06 100 VAL A O 1
ATOM 734 N N . VAL A 1 101 ? -31.246 10.353 41.897 1.00 62.22 101 VAL A N 1
ATOM 735 C CA . VAL A 1 101 ? -31.320 11.533 41.020 1.00 62.22 101 VAL A CA 1
ATOM 736 C C . VAL A 1 101 ? -29.923 12.066 40.697 1.00 62.22 101 VAL A C 1
ATOM 738 O O . VAL A 1 101 ? -29.631 12.332 39.534 1.00 62.22 101 VAL A O 1
ATOM 741 N N . VAL A 1 102 ? -29.028 12.152 41.687 1.00 57.38 102 VAL A N 1
ATOM 742 C CA . VAL A 1 102 ? -27.628 12.547 41.461 1.00 57.38 102 VAL A CA 1
ATOM 743 C C . VAL A 1 102 ? -26.931 11.553 40.527 1.00 57.38 102 VAL A C 1
ATOM 745 O O . VAL A 1 102 ? -26.280 11.974 39.574 1.00 57.38 102 VAL A O 1
ATOM 748 N N . GLY A 1 103 ? -27.129 10.246 40.724 1.00 50.69 103 GLY A N 1
ATOM 749 C CA . GLY A 1 103 ? -26.622 9.216 39.816 1.00 50.69 103 GLY A CA 1
ATOM 750 C C . GLY A 1 103 ? -27.145 9.378 38.384 1.00 50.69 103 GLY A C 1
ATOM 751 O O . GLY A 1 103 ? -26.359 9.349 37.442 1.00 50.69 103 GLY A O 1
ATOM 752 N N . ALA A 1 104 ? -28.445 9.631 38.213 1.00 53.62 104 ALA A N 1
ATOM 753 C CA . ALA A 1 104 ? -29.081 9.813 36.907 1.00 53.62 104 ALA A CA 1
ATOM 754 C C . ALA A 1 104 ? -28.656 11.103 36.181 1.00 53.62 104 ALA A C 1
ATOM 756 O O . ALA A 1 104 ? -28.658 11.130 34.954 1.00 53.62 104 ALA A O 1
ATOM 757 N N . ILE A 1 105 ? -28.277 12.159 36.910 1.00 54.56 105 ILE A N 1
ATOM 758 C CA . ILE A 1 105 ? -27.801 13.429 36.332 1.00 54.56 105 ILE A CA 1
ATOM 759 C C . ILE A 1 105 ? -26.308 13.366 35.989 1.00 54.56 105 ILE A C 1
ATOM 761 O O . ILE A 1 105 ? -25.887 13.886 34.956 1.00 54.56 105 ILE A O 1
ATOM 765 N N . VAL A 1 106 ? -25.495 12.724 36.832 1.00 51.09 106 VAL A N 1
ATOM 766 C CA . VAL A 1 106 ? -24.044 12.612 36.610 1.00 51.09 106 VAL A CA 1
ATOM 767 C C . VAL A 1 106 ? -23.732 11.608 35.495 1.00 51.09 106 VAL A C 1
ATOM 769 O O . VAL A 1 106 ? -22.793 11.817 34.726 1.00 51.09 106 VAL A O 1
ATOM 772 N N . PHE A 1 107 ? -24.536 10.552 35.343 1.00 44.62 107 PHE A N 1
ATOM 773 C CA . PHE A 1 107 ? -24.273 9.474 34.386 1.00 44.62 107 PHE A CA 1
ATOM 774 C C . PHE A 1 107 ? -24.210 9.937 32.910 1.00 44.62 107 PHE A C 1
ATOM 776 O O . PHE A 1 107 ? -23.220 9.618 32.253 1.00 44.62 107 PHE A O 1
ATOM 783 N N . PRO A 1 108 ? -25.138 10.762 32.379 1.00 45.50 108 PRO A N 1
ATOM 784 C CA . PRO A 1 108 ? -25.034 11.311 31.021 1.00 45.50 108 PRO A CA 1
ATOM 785 C C . PRO A 1 108 ? -23.844 12.259 30.819 1.00 45.50 108 PRO A C 1
ATOM 787 O O . PRO A 1 108 ? -23.342 12.396 29.707 1.00 45.50 108 PRO A O 1
ATOM 790 N N . TRP A 1 109 ? -23.379 12.923 31.881 1.00 43.94 109 TRP A N 1
ATOM 791 C CA . TRP A 1 109 ? -22.225 13.828 31.818 1.00 43.94 109 TRP A CA 1
ATOM 792 C C . TRP A 1 109 ? -20.893 13.077 31.733 1.00 43.94 109 TRP A C 1
ATOM 794 O O . TRP A 1 109 ? -19.963 13.539 31.070 1.00 43.94 109 TRP A O 1
ATOM 804 N N . VAL A 1 110 ? -20.814 11.903 32.367 1.00 46.66 110 VAL A N 1
ATOM 805 C CA . VAL A 1 110 ? -19.678 10.976 32.245 1.00 46.66 110 VAL A CA 1
ATOM 806 C C . VAL A 1 110 ? -19.734 10.224 30.909 1.00 46.66 110 VAL A C 1
ATOM 808 O O . VAL A 1 110 ? -18.698 9.972 30.297 1.00 46.66 110 VAL A O 1
ATOM 811 N N . TYR A 1 111 ? -20.938 9.920 30.415 1.00 40.62 111 TYR A N 1
ATOM 812 C CA . TYR A 1 111 ? -21.174 9.191 29.170 1.00 40.62 111 TYR A CA 1
ATOM 813 C C . TYR A 1 111 ? -21.446 10.149 27.999 1.00 40.62 111 TYR A C 1
ATOM 815 O O . TYR A 1 111 ? -22.562 10.255 27.491 1.00 40.62 111 TYR A O 1
ATOM 823 N N . LYS A 1 112 ? -20.416 10.879 27.553 1.00 39.94 112 LYS A N 1
ATOM 824 C CA . LYS A 1 112 ? -20.523 11.659 26.310 1.00 39.94 112 LYS A CA 1
ATOM 825 C C . LYS A 1 112 ? -20.786 10.701 25.134 1.00 39.94 112 LYS A C 1
ATOM 827 O O . LYS A 1 112 ? -19.973 9.797 24.931 1.00 39.94 112 LYS A O 1
ATOM 832 N N . PRO A 1 113 ? -21.865 10.887 24.345 1.00 42.72 113 PRO A N 1
ATOM 833 C CA . PRO A 1 113 ? -22.051 10.136 23.109 1.00 42.72 113 PRO A CA 1
ATOM 834 C C . PRO A 1 113 ? -20.835 10.344 22.207 1.00 42.72 113 PRO A C 1
ATOM 836 O O . PRO A 1 113 ? -20.272 11.444 22.164 1.00 42.72 113 PRO A O 1
ATOM 839 N N . TRP A 1 114 ? -20.421 9.266 21.540 1.00 50.09 114 TRP A N 1
ATOM 840 C CA . TRP A 1 114 ? -19.232 9.235 20.698 1.00 50.09 114 TRP A CA 1
ATOM 841 C C . TRP A 1 114 ? -19.269 10.396 19.700 1.00 50.09 114 TRP A C 1
ATOM 843 O O . TRP A 1 114 ? -20.214 10.556 18.927 1.00 50.09 114 TRP A O 1
ATOM 853 N N . ARG A 1 115 ? -18.249 11.249 19.775 1.00 59.56 115 ARG A N 1
ATOM 854 C CA . ARG A 1 115 ? -17.936 12.242 18.754 1.00 59.56 115 ARG A CA 1
ATOM 855 C C . ARG A 1 115 ? -16.526 11.928 18.273 1.00 59.56 115 ARG A C 1
ATOM 857 O O . ARG A 1 115 ? -15.684 11.665 19.139 1.00 59.56 115 ARG A O 1
ATOM 864 N N . PRO A 1 116 ? -16.268 11.987 16.958 1.00 68.75 116 PRO A N 1
ATOM 865 C CA . PRO A 1 116 ? -14.923 11.827 16.428 1.00 68.75 116 PRO A CA 1
ATOM 866 C C . PRO A 1 116 ? -13.955 12.750 17.168 1.00 68.75 116 PRO A C 1
ATOM 868 O O . PRO A 1 116 ? -14.327 13.871 17.554 1.00 68.75 116 PRO A O 1
ATOM 871 N N . ALA A 1 117 ? -12.723 12.293 17.389 1.00 73.75 117 ALA A N 1
ATOM 872 C CA . ALA A 1 117 ? -11.703 13.140 18.000 1.00 73.75 117 ALA A CA 1
ATOM 873 C C . ALA A 1 117 ? -11.553 14.453 17.206 1.00 73.75 117 ALA A C 1
ATOM 875 O O . ALA A 1 117 ? -11.741 14.497 15.986 1.00 73.75 117 ALA A O 1
ATOM 876 N N . LYS A 1 118 ? -11.223 15.560 17.877 1.00 75.19 118 LYS A N 1
ATOM 877 C CA . LYS A 1 118 ? -10.990 16.829 17.174 1.00 75.19 118 LYS A CA 1
ATOM 878 C C . LYS A 1 118 ? -9.841 16.643 16.172 1.00 75.19 118 LYS A C 1
ATOM 880 O O . LYS A 1 118 ? -8.763 16.221 16.574 1.00 75.19 118 LYS A O 1
ATOM 885 N N . GLY A 1 119 ? -10.080 16.980 14.903 1.00 81.00 119 GLY A N 1
ATOM 886 C CA . GLY A 1 119 ? -9.119 16.773 13.812 1.00 81.00 119 GLY A CA 1
ATOM 887 C C . GLY A 1 119 ? -9.242 15.423 13.101 1.00 81.00 119 GLY A C 1
ATOM 888 O O . GLY A 1 119 ? -8.384 15.107 12.288 1.00 81.00 119 GLY A O 1
ATOM 889 N N . SER A 1 120 ? -10.278 14.633 13.397 1.00 84.50 120 SER A N 1
ATOM 890 C CA . SER A 1 120 ? -10.550 13.404 12.646 1.00 84.50 120 SER A CA 1
ATOM 891 C C . SER A 1 120 ? -11.005 13.709 11.223 1.00 84.50 120 SER A C 1
ATOM 893 O O . SER A 1 120 ? -11.743 14.672 10.993 1.00 84.50 120 SER A O 1
ATOM 895 N N . VAL A 1 121 ? -10.590 12.860 10.288 1.00 88.50 121 VAL A N 1
ATOM 896 C CA . VAL A 1 121 ? -10.934 12.940 8.869 1.00 88.50 121 VAL A CA 1
ATOM 897 C C . VAL A 1 121 ? -11.717 11.688 8.487 1.00 88.50 121 VAL A C 1
ATOM 899 O O . VAL A 1 121 ? -11.276 10.568 8.742 1.00 88.50 121 VAL A O 1
ATOM 902 N N . GLN A 1 122 ? -12.881 11.883 7.868 1.00 88.75 122 GLN A N 1
ATOM 903 C CA . GLN A 1 122 ? -13.672 10.796 7.297 1.00 88.75 122 GLN A CA 1
ATOM 904 C C . GLN A 1 122 ? -13.250 10.574 5.842 1.00 88.75 122 GLN A C 1
ATOM 906 O O . GLN A 1 122 ? -13.264 11.516 5.049 1.00 88.75 122 GLN A O 1
ATOM 911 N N . HIS A 1 123 ? -12.946 9.330 5.479 1.00 85.56 123 HIS A N 1
ATOM 912 C CA . HIS A 1 123 ? -12.690 8.923 4.101 1.00 85.56 123 HIS A CA 1
ATOM 913 C C . HIS A 1 123 ? -13.539 7.697 3.752 1.00 85.56 123 HIS A C 1
ATOM 915 O O . HIS A 1 123 ? -13.210 6.570 4.118 1.00 85.56 123 HIS A O 1
ATOM 921 N N . ALA A 1 124 ? -14.644 7.907 3.031 1.00 88.38 124 ALA A N 1
ATOM 922 C CA . ALA A 1 124 ? -15.650 6.872 2.774 1.00 88.38 124 ALA A CA 1
ATOM 923 C C . ALA A 1 124 ? -16.116 6.193 4.081 1.00 88.38 124 ALA A C 1
ATOM 925 O O . ALA A 1 124 ? -16.636 6.877 4.958 1.00 88.38 124 ALA A O 1
ATOM 926 N N . ASP A 1 125 ? -15.908 4.883 4.227 1.00 90.62 125 ASP A N 1
ATOM 927 C CA . ASP A 1 125 ? -16.247 4.097 5.425 1.00 90.62 125 ASP A CA 1
ATOM 928 C C . ASP A 1 125 ? -15.155 4.151 6.519 1.00 90.62 125 ASP A C 1
ATOM 930 O O . ASP A 1 125 ? -15.309 3.533 7.581 1.00 90.62 125 ASP A O 1
ATOM 934 N N . TYR A 1 126 ? -14.047 4.859 6.271 1.00 91.25 126 TYR A N 1
ATOM 935 C CA . TYR A 1 126 ? -12.946 5.012 7.215 1.00 91.25 126 TYR A CA 1
ATOM 936 C C . TYR A 1 126 ? -13.038 6.295 8.033 1.00 91.25 126 TYR A C 1
ATOM 938 O O . TYR A 1 126 ? -13.336 7.366 7.506 1.00 91.25 126 TYR A O 1
ATOM 946 N N . MET A 1 127 ? -12.662 6.190 9.304 1.00 91.44 127 MET A N 1
ATOM 947 C CA . MET A 1 127 ? -12.362 7.326 10.169 1.00 91.44 127 MET A CA 1
ATOM 948 C C . MET A 1 127 ? -10.879 7.286 10.533 1.00 91.44 127 MET A C 1
ATOM 950 O O . MET A 1 127 ? -10.416 6.308 11.126 1.00 91.44 127 MET A O 1
ATOM 954 N N . VAL A 1 128 ? -10.145 8.348 10.204 1.00 89.62 128 VAL A N 1
ATOM 955 C CA . VAL A 1 128 ? -8.749 8.539 10.609 1.00 89.62 128 VAL A CA 1
ATOM 956 C C . VAL A 1 128 ? -8.719 9.580 11.716 1.00 89.62 128 VAL A C 1
ATOM 958 O O . VAL A 1 128 ? -9.075 10.738 11.506 1.00 89.62 128 VAL A O 1
ATOM 961 N N . GLU A 1 129 ? -8.319 9.168 12.913 1.00 88.56 129 GLU A N 1
ATOM 962 C CA . GLU A 1 129 ? -8.287 10.031 14.088 1.00 88.56 129 GLU A CA 1
ATOM 963 C C . GLU A 1 129 ? -6.847 10.305 14.538 1.00 88.56 129 GLU A C 1
ATOM 965 O O . GLU A 1 129 ? -6.067 9.360 14.687 1.00 88.56 129 GLU A O 1
ATOM 970 N N . PRO A 1 130 ? -6.481 11.558 14.855 1.00 81.12 130 PRO A N 1
ATOM 971 C CA . PRO A 1 130 ? -5.179 11.849 15.440 1.00 81.12 130 PRO A CA 1
ATOM 972 C C . PRO A 1 130 ? -5.031 11.182 16.813 1.00 81.12 130 PRO A C 1
ATOM 974 O O . PRO A 1 130 ? -5.942 11.218 17.649 1.00 81.12 130 PRO A O 1
ATOM 977 N N . THR A 1 131 ? -3.873 10.573 17.071 1.00 71.19 131 THR A N 1
ATOM 978 C CA . THR A 1 131 ? -3.605 9.944 18.368 1.00 71.19 131 THR A CA 1
ATOM 979 C C . THR A 1 131 ? -3.129 11.005 19.353 1.00 71.19 131 THR A C 1
ATOM 981 O O . THR A 1 131 ? -2.119 11.660 19.135 1.00 71.19 131 THR A O 1
ATOM 984 N N . LEU A 1 132 ? -3.835 11.173 20.475 1.00 57.78 132 LEU A N 1
ATOM 985 C CA . LEU A 1 132 ? -3.510 12.225 21.451 1.00 57.78 132 LEU A CA 1
ATOM 986 C C . LEU A 1 132 ? -2.166 12.014 22.170 1.00 57.78 132 LEU A C 1
ATOM 988 O O . LEU A 1 132 ? -1.613 12.985 22.681 1.00 57.78 132 LEU A O 1
ATOM 992 N N . ARG A 1 133 ? -1.658 10.774 22.238 1.00 55.03 133 ARG A N 1
ATOM 993 C CA . ARG A 1 133 ? -0.352 10.401 22.810 1.00 55.03 133 ARG A CA 1
ATOM 994 C C . ARG A 1 133 ? 0.098 9.046 22.257 1.00 55.03 133 ARG A C 1
ATOM 996 O O . ARG A 1 133 ? -0.372 8.015 22.731 1.00 55.03 133 ARG A O 1
ATOM 1003 N N . SER A 1 134 ? 1.008 9.036 21.291 1.00 55.94 134 SER A N 1
ATOM 1004 C CA . SER A 1 134 ? 1.803 7.849 20.959 1.00 55.94 134 SER A CA 1
ATOM 1005 C C . SER A 1 134 ? 3.230 8.101 21.435 1.00 55.94 134 SER A C 1
ATOM 1007 O O . SER A 1 134 ? 3.826 9.111 21.078 1.00 55.94 134 SER A O 1
ATOM 1009 N N . ALA A 1 135 ? 3.764 7.213 22.278 1.00 55.75 135 ALA A N 1
ATOM 1010 C CA . ALA A 1 135 ? 5.124 7.357 22.802 1.00 55.75 135 ALA A CA 1
ATOM 1011 C C . ALA A 1 135 ? 6.210 7.094 21.737 1.00 55.75 135 ALA A C 1
ATOM 1013 O O . ALA A 1 135 ? 7.366 7.424 21.972 1.00 55.75 135 ALA A O 1
ATOM 1014 N N . CYS A 1 136 ? 5.846 6.526 20.579 1.00 57.78 136 CYS A N 1
ATOM 1015 C CA . CYS A 1 136 ? 6.798 6.144 19.530 1.00 57.78 136 CYS A CA 1
ATOM 1016 C C . CYS A 1 136 ? 6.751 6.999 18.265 1.00 57.78 136 CYS A C 1
ATOM 1018 O O . CYS A 1 136 ? 7.742 7.081 17.552 1.00 57.78 136 CYS A O 1
ATOM 1020 N N . ALA A 1 137 ? 5.593 7.566 17.945 1.00 64.38 137 ALA A N 1
ATOM 1021 C CA . ALA A 1 137 ? 5.378 8.311 16.712 1.00 64.38 137 ALA A CA 1
ATOM 1022 C C . ALA A 1 137 ? 4.403 9.449 17.032 1.00 64.38 137 ALA A C 1
ATOM 1024 O O . ALA A 1 137 ? 3.201 9.194 17.147 1.00 64.38 137 ALA A O 1
ATOM 1025 N N . PRO A 1 138 ? 4.899 10.676 17.277 1.00 67.44 138 PRO A N 1
ATOM 1026 C CA . PRO A 1 138 ? 4.063 11.805 17.690 1.00 67.44 138 PRO A CA 1
ATOM 1027 C C . PRO A 1 138 ? 3.018 12.201 16.635 1.00 67.44 138 PRO A C 1
ATOM 1029 O O . PRO A 1 138 ? 2.039 12.864 16.964 1.00 67.44 138 PRO A O 1
ATOM 1032 N N . ASP A 1 139 ? 3.206 11.752 15.398 1.00 75.38 139 ASP A N 1
ATOM 1033 C CA . ASP A 1 139 ? 2.333 11.906 14.239 1.00 75.38 139 ASP A CA 1
ATOM 1034 C C . ASP A 1 139 ? 1.456 10.671 13.960 1.00 75.38 139 ASP A C 1
ATOM 1036 O O . ASP A 1 139 ? 0.808 10.606 12.927 1.00 75.38 139 ASP A O 1
ATOM 1040 N N . ALA A 1 140 ? 1.394 9.680 14.855 1.00 79.12 140 ALA A N 1
ATOM 1041 C CA . ALA A 1 140 ? 0.559 8.505 14.623 1.00 79.12 140 ALA A CA 1
ATOM 1042 C C . ALA A 1 140 ? -0.949 8.809 14.692 1.00 79.12 140 ALA A C 1
ATOM 1044 O O . ALA A 1 140 ? -1.445 9.584 15.519 1.00 79.12 140 ALA A O 1
ATOM 1045 N N . HIS A 1 141 ? -1.714 8.061 13.912 1.00 84.56 141 HIS A N 1
ATOM 1046 C CA . HIS A 1 141 ? -3.158 8.117 13.795 1.00 84.56 141 HIS A CA 1
ATOM 1047 C C . HIS A 1 141 ? -3.780 6.738 14.031 1.00 84.56 141 HIS A C 1
ATOM 1049 O O . HIS A 1 141 ? -3.189 5.679 13.792 1.00 84.56 141 HIS A O 1
ATOM 1055 N N . ARG A 1 142 ? -5.024 6.762 14.498 1.00 86.69 142 ARG A N 1
ATOM 1056 C CA . ARG A 1 142 ? -5.879 5.586 14.607 1.00 86.69 142 ARG A CA 1
ATOM 1057 C C . ARG A 1 142 ? -6.754 5.517 13.375 1.00 86.69 142 ARG A C 1
ATOM 1059 O O . ARG A 1 142 ? -7.294 6.533 12.950 1.00 86.69 142 ARG A O 1
ATOM 1066 N N . ILE A 1 143 ? -6.933 4.319 12.848 1.00 89.50 143 ILE A N 1
ATOM 1067 C CA . ILE A 1 143 ? -7.790 4.087 11.693 1.00 89.50 143 ILE A CA 1
ATOM 1068 C C . ILE A 1 143 ? -8.909 3.158 12.120 1.00 89.50 143 ILE A C 1
ATOM 1070 O O . ILE A 1 143 ? -8.661 2.095 12.695 1.00 89.50 143 ILE A O 1
ATOM 1074 N N . PHE A 1 144 ? -10.134 3.558 11.815 1.00 90.19 144 PHE A N 1
ATOM 1075 C CA . PHE A 1 144 ? -11.328 2.751 11.984 1.00 90.19 144 PHE A CA 1
ATOM 1076 C C . PHE A 1 144 ? -11.971 2.513 10.624 1.00 90.19 144 PHE A C 1
ATOM 1078 O O . PHE A 1 144 ? -11.984 3.412 9.791 1.00 90.19 144 PHE A O 1
ATOM 1085 N N . TYR A 1 145 ? -12.535 1.329 10.419 1.00 91.62 145 TYR A N 1
ATOM 1086 C CA . TYR A 1 145 ? -13.372 0.984 9.276 1.00 91.62 145 TYR A CA 1
ATOM 1087 C C . TYR A 1 145 ? -14.730 0.530 9.803 1.00 91.62 145 TYR A C 1
ATOM 1089 O O . TYR A 1 145 ? -14.792 -0.465 10.530 1.00 91.62 145 TYR A O 1
ATOM 1097 N N . ARG A 1 146 ? -15.810 1.257 9.480 1.00 88.81 146 ARG A N 1
ATOM 1098 C CA . ARG A 1 146 ? -17.166 0.983 10.009 1.00 88.81 146 ARG A CA 1
ATOM 1099 C C . ARG A 1 146 ? -17.170 0.771 11.529 1.00 88.81 146 ARG A C 1
ATOM 1101 O O . ARG A 1 146 ? -17.586 -0.275 12.025 1.00 88.81 146 ARG A O 1
ATOM 1108 N N . ASP A 1 147 ? -16.590 1.731 12.244 1.00 82.50 147 ASP A N 1
ATOM 1109 C CA . ASP A 1 147 ? -16.441 1.755 13.708 1.00 82.50 147 ASP A CA 1
ATOM 1110 C C . ASP A 1 147 ? -15.556 0.649 14.318 1.00 82.50 147 ASP A C 1
ATOM 1112 O O . ASP A 1 147 ? -15.328 0.626 15.531 1.00 82.50 147 ASP A O 1
ATOM 1116 N N . ARG A 1 148 ? -14.988 -0.251 13.502 1.00 84.44 148 ARG A N 1
ATOM 1117 C CA . ARG A 1 148 ? -13.993 -1.230 13.951 1.00 84.44 148 ARG A CA 1
ATOM 1118 C C . ARG A 1 148 ? -12.595 -0.666 13.827 1.00 84.44 148 ARG A C 1
ATOM 1120 O O . ARG A 1 148 ? -12.195 -0.195 12.769 1.00 84.44 148 ARG A O 1
ATOM 1127 N N . LEU A 1 149 ? -11.834 -0.765 14.908 1.00 86.12 149 LEU A N 1
ATOM 1128 C CA . LEU A 1 149 ? -10.433 -0.374 14.927 1.00 86.12 149 LEU A CA 1
ATOM 1129 C C . LEU A 1 149 ? -9.610 -1.278 13.995 1.00 86.12 149 LEU A C 1
ATOM 1131 O O . LEU A 1 149 ? -9.548 -2.486 14.209 1.00 86.12 149 LEU A O 1
ATOM 1135 N N . VAL A 1 150 ? -8.958 -0.669 13.007 1.00 88.00 150 VAL A N 1
ATOM 1136 C CA . VAL A 1 150 ? -8.005 -1.315 12.093 1.00 88.00 150 VAL A CA 1
ATOM 1137 C C . VAL A 1 150 ? -6.602 -1.266 12.694 1.00 88.00 150 VAL A C 1
ATOM 1139 O O . VAL A 1 150 ? -5.939 -2.289 12.819 1.00 88.00 150 VAL A O 1
ATOM 1142 N N . THR A 1 151 ? -6.157 -0.080 13.116 1.00 85.56 151 THR A N 1
ATOM 1143 C CA . THR A 1 151 ? -4.840 0.129 13.736 1.00 85.56 151 THR A CA 1
ATOM 1144 C C . THR A 1 151 ? -4.843 1.361 14.637 1.00 85.56 151 THR A C 1
ATOM 1146 O O . THR A 1 151 ? -5.647 2.276 14.456 1.00 85.56 151 THR A O 1
ATOM 1149 N N . LYS A 1 152 ? -3.947 1.384 15.632 1.00 83.81 152 LYS A N 1
ATOM 1150 C CA . LYS A 1 152 ? -3.760 2.514 16.562 1.00 83.81 152 LYS A CA 1
ATOM 1151 C C . LYS A 1 152 ? -2.538 3.380 16.243 1.00 83.81 152 LYS A C 1
ATOM 1153 O O . LYS A 1 152 ? -2.346 4.391 16.909 1.00 83.81 152 LYS A O 1
ATOM 1158 N N . VAL A 1 153 ? -1.686 2.924 15.328 1.00 82.06 153 VAL A N 1
ATOM 1159 C CA . VAL A 1 153 ? -0.307 3.413 15.160 1.00 82.06 153 VAL A CA 1
ATOM 1160 C C . VAL A 1 153 ? 0.056 3.615 13.685 1.00 82.06 153 VAL A C 1
ATOM 1162 O O . VAL A 1 153 ? 1.213 3.456 13.302 1.00 82.06 153 VAL A O 1
ATOM 1165 N N . ALA A 1 154 ? -0.930 3.941 12.845 1.00 84.94 154 ALA A N 1
ATOM 1166 C CA . ALA A 1 154 ? -0.650 4.296 11.458 1.00 84.94 154 ALA A CA 1
ATOM 1167 C C . ALA A 1 154 ? 0.055 5.652 11.399 1.00 84.94 154 ALA A C 1
ATOM 1169 O O . ALA A 1 154 ? -0.339 6.553 12.128 1.00 84.94 154 ALA A O 1
ATOM 1170 N N . ARG A 1 155 ? 1.053 5.829 10.537 1.00 81.81 155 ARG A N 1
ATOM 1171 C CA . ARG A 1 155 ? 1.578 7.170 10.220 1.00 81.81 155 ARG A CA 1
ATOM 1172 C C . ARG A 1 155 ? 0.971 7.679 8.931 1.00 81.81 155 ARG A C 1
ATOM 1174 O O . ARG A 1 155 ? 0.342 8.725 8.918 1.00 81.81 155 ARG A O 1
ATOM 1181 N N . GLU A 1 156 ? 1.074 6.882 7.882 1.00 82.69 156 GLU A N 1
ATOM 1182 C CA . GLU A 1 156 ? 0.599 7.281 6.566 1.00 82.69 156 GLU A CA 1
ATOM 1183 C C . GLU A 1 156 ? -0.373 6.293 5.996 1.00 82.69 156 GLU A C 1
ATOM 1185 O O . GLU A 1 156 ? -0.384 5.123 6.377 1.00 82.69 156 GLU A O 1
ATOM 1190 N N . THR A 1 157 ? -1.187 6.788 5.077 1.00 85.81 157 THR A N 1
ATOM 1191 C CA . THR A 1 157 ? -2.292 6.047 4.503 1.00 85.81 157 THR A CA 1
ATOM 1192 C C . THR A 1 157 ? -2.484 6.438 3.055 1.00 85.81 157 THR A C 1
ATOM 1194 O O . THR A 1 157 ? -2.568 7.626 2.755 1.00 85.81 157 THR A O 1
ATOM 1197 N N . THR A 1 158 ? -2.671 5.451 2.189 1.00 88.00 158 THR A N 1
ATOM 1198 C CA . THR A 1 158 ? -3.219 5.657 0.846 1.00 88.00 158 THR A CA 1
ATOM 1199 C C . THR A 1 158 ? -4.375 4.691 0.630 1.00 88.00 158 THR A C 1
ATOM 1201 O O . THR A 1 158 ? -4.339 3.529 1.051 1.00 88.00 158 THR A O 1
ATOM 1204 N N . PHE A 1 159 ? -5.434 5.183 0.003 1.00 88.81 159 PHE A N 1
ATOM 1205 C CA . PHE A 1 159 ? -6.625 4.400 -0.288 1.00 88.81 159 PHE A CA 1
ATOM 1206 C C . PHE A 1 159 ? -6.537 3.857 -1.704 1.00 88.81 159 PHE A C 1
ATOM 1208 O O . PHE A 1 159 ? -5.989 4.500 -2.597 1.00 88.81 159 PHE A O 1
ATOM 1215 N N . SER A 1 160 ? -7.118 2.682 -1.923 1.00 88.94 160 SER A N 1
ATOM 1216 C CA . SER A 1 160 ? -7.216 2.163 -3.280 1.00 88.94 160 SER A CA 1
ATOM 1217 C C . SER A 1 160 ? -8.006 3.133 -4.172 1.00 88.94 160 SER A C 1
ATOM 1219 O O . SER A 1 160 ? -9.088 3.585 -3.779 1.00 88.94 160 SER A O 1
ATOM 1221 N N . PRO A 1 161 ? -7.540 3.392 -5.407 1.00 84.44 161 PRO A N 1
ATOM 1222 C CA . PRO A 1 161 ? -8.231 4.277 -6.339 1.00 84.44 161 PRO A CA 1
ATOM 1223 C C . PRO A 1 161 ? -9.562 3.700 -6.847 1.00 84.44 161 PRO A C 1
ATOM 1225 O O . PRO A 1 161 ? -10.380 4.434 -7.398 1.00 84.44 161 PRO A O 1
ATOM 1228 N N . ARG A 1 162 ? -9.793 2.386 -6.697 1.00 88.19 162 ARG A N 1
ATOM 1229 C CA . ARG A 1 162 ? -11.008 1.708 -7.189 1.00 88.19 162 ARG A CA 1
ATOM 1230 C C . ARG A 1 162 ? -11.884 1.131 -6.098 1.00 88.19 162 ARG A C 1
ATOM 1232 O O . ARG A 1 162 ? -13.076 0.934 -6.331 1.00 88.19 162 ARG A O 1
ATOM 1239 N N . ASN A 1 163 ? -11.310 0.819 -4.943 1.00 89.75 163 ASN A N 1
ATOM 1240 C CA . ASN A 1 163 ? -12.032 0.163 -3.874 1.00 89.75 163 ASN A CA 1
ATOM 1241 C C . ASN A 1 163 ? -11.880 0.941 -2.560 1.00 89.75 163 ASN A C 1
ATOM 1243 O O . ASN A 1 163 ? -10.899 0.752 -1.842 1.00 89.75 163 ASN A O 1
ATOM 1247 N N . PRO A 1 164 ? -12.882 1.743 -2.164 1.00 89.25 164 PRO A N 1
ATOM 1248 C CA . PRO A 1 164 ? -12.809 2.542 -0.945 1.00 89.25 164 PRO A CA 1
ATOM 1249 C C . PRO A 1 164 ? -12.835 1.699 0.336 1.00 89.25 164 PRO A C 1
ATOM 1251 O O . PRO A 1 164 ? -12.791 2.268 1.416 1.00 89.25 164 PRO A O 1
ATOM 1254 N N . ALA A 1 165 ? -12.934 0.367 0.248 1.00 91.69 165 ALA A N 1
ATOM 1255 C CA . ALA A 1 165 ? -12.762 -0.550 1.370 1.00 91.69 165 ALA A CA 1
ATOM 1256 C C . ALA A 1 165 ? -11.330 -1.100 1.482 1.00 91.69 165 ALA A C 1
ATOM 1258 O O . ALA A 1 165 ? -11.080 -1.946 2.337 1.00 91.69 165 ALA A O 1
ATOM 1259 N N . ARG A 1 166 ? -10.381 -0.635 0.659 1.00 91.56 166 ARG A N 1
ATOM 1260 C CA . ARG A 1 166 ? -8.973 -1.054 0.691 1.00 91.56 166 ARG A CA 1
ATOM 1261 C C . ARG A 1 166 ? -8.046 0.103 1.032 1.00 91.56 166 ARG A C 1
ATOM 1263 O O . ARG A 1 166 ? -8.258 1.233 0.594 1.00 91.56 166 ARG A O 1
ATOM 1270 N N . LEU A 1 167 ? -7.025 -0.207 1.817 1.00 92.00 167 LEU A N 1
ATOM 1271 C CA . LEU A 1 167 ? -6.115 0.763 2.412 1.00 92.00 167 LEU A CA 1
ATOM 1272 C C . LEU A 1 167 ? -4.716 0.156 2.522 1.00 92.00 167 LEU A C 1
ATOM 1274 O O . LEU A 1 167 ? -4.573 -0.996 2.934 1.00 92.00 167 LEU A O 1
ATOM 1278 N N . LEU A 1 168 ? -3.697 0.956 2.225 1.00 90.38 168 LEU A N 1
ATOM 1279 C CA . LEU A 1 168 ? -2.326 0.706 2.650 1.00 90.38 168 LEU A CA 1
ATOM 1280 C C . LEU A 1 168 ? -1.949 1.717 3.717 1.00 90.38 168 LEU A C 1
ATOM 1282 O O . LEU A 1 168 ? -2.306 2.889 3.601 1.00 90.38 168 LEU A O 1
ATOM 1286 N N . TYR A 1 169 ? -1.210 1.280 4.729 1.00 88.19 169 TYR A N 1
ATOM 1287 C CA . TYR A 1 169 ? -0.705 2.181 5.752 1.00 88.19 169 TYR A CA 1
ATOM 1288 C C . TYR A 1 169 ? 0.652 1.752 6.302 1.00 88.19 169 TYR A C 1
ATOM 1290 O O . TYR A 1 169 ? 0.995 0.569 6.290 1.00 88.19 169 TYR A O 1
ATOM 1298 N N . THR A 1 170 ? 1.421 2.715 6.804 1.00 84.94 170 THR A N 1
ATOM 1299 C CA . THR A 1 170 ? 2.708 2.465 7.470 1.00 84.94 170 THR A CA 1
ATOM 1300 C C . THR A 1 170 ? 2.570 2.442 8.978 1.00 84.94 170 THR A C 1
ATOM 1302 O O . THR A 1 170 ? 1.787 3.190 9.564 1.00 84.94 170 THR A O 1
ATOM 1305 N N . VAL A 1 171 ? 3.388 1.608 9.617 1.00 82.50 171 VAL A N 1
ATOM 1306 C CA . VAL A 1 171 ? 3.589 1.576 11.065 1.00 82.50 171 VAL A CA 1
ATOM 1307 C C . VAL A 1 171 ? 5.085 1.699 11.330 1.00 82.50 171 VAL A C 1
ATOM 1309 O O . VAL A 1 171 ? 5.867 0.857 10.894 1.00 82.50 171 VAL A O 1
ATOM 1312 N N . ALA A 1 172 ? 5.490 2.755 12.037 1.00 66.69 172 ALA A N 1
ATOM 1313 C CA . ALA A 1 172 ? 6.902 3.001 12.344 1.00 66.69 172 ALA A CA 1
ATOM 1314 C C . ALA A 1 172 ? 7.352 2.411 13.691 1.00 66.69 172 ALA A C 1
ATOM 1316 O O . ALA A 1 172 ? 8.547 2.257 13.912 1.00 66.69 172 ALA A O 1
ATOM 1317 N N . CYS A 1 173 ? 6.420 2.088 14.595 1.00 66.50 173 CYS A N 1
ATOM 1318 C CA . CYS A 1 173 ? 6.720 1.478 15.891 1.00 66.50 173 CYS A CA 1
ATOM 1319 C C . CYS A 1 173 ? 5.438 1.027 16.597 1.00 66.50 173 CYS A C 1
ATOM 1321 O O . CYS A 1 173 ? 4.506 1.823 16.749 1.00 66.50 173 CYS A O 1
ATOM 1323 N N . ALA A 1 174 ? 5.439 -0.184 17.149 1.00 54.56 174 ALA A N 1
ATOM 1324 C CA . ALA A 1 174 ? 4.514 -0.560 18.207 1.00 54.56 174 ALA A CA 1
ATOM 1325 C C . ALA A 1 174 ? 5.292 -0.774 19.519 1.00 54.56 174 ALA A C 1
ATOM 1327 O O . ALA A 1 174 ? 6.256 -1.532 19.578 1.00 54.56 174 ALA A O 1
ATOM 1328 N N . ASN A 1 175 ? 4.878 -0.085 20.589 1.00 42.69 175 ASN A N 1
ATOM 1329 C CA . ASN A 1 175 ? 5.486 -0.145 21.934 1.00 42.69 175 ASN A CA 1
ATOM 1330 C C . ASN A 1 175 ? 5.450 -1.542 22.594 1.00 42.69 175 ASN A C 1
ATOM 1332 O O . ASN A 1 175 ? 5.991 -1.723 23.681 1.00 42.69 175 ASN A O 1
ATOM 1336 N N . ASP A 1 176 ? 4.760 -2.504 21.989 1.00 49.06 176 ASP A N 1
ATOM 1337 C CA . ASP A 1 176 ? 4.498 -3.845 22.510 1.00 49.06 176 ASP A CA 1
ATOM 1338 C C . ASP A 1 176 ? 5.313 -4.944 21.807 1.00 49.06 176 ASP A C 1
ATOM 1340 O O . ASP A 1 176 ? 5.110 -6.125 22.084 1.00 49.06 176 ASP A O 1
ATOM 1344 N N . GLY A 1 177 ? 6.244 -4.572 20.920 1.00 50.19 177 GLY A N 1
ATOM 1345 C CA . GLY A 1 177 ? 7.027 -5.523 20.130 1.00 50.19 177 GLY A CA 1
ATOM 1346 C C . GLY A 1 177 ? 6.313 -6.036 18.876 1.00 50.19 177 GLY A C 1
ATOM 1347 O O . GLY A 1 177 ? 6.799 -6.989 18.270 1.00 50.19 177 GLY A O 1
ATOM 1348 N N . SER A 1 178 ? 5.190 -5.429 18.471 1.00 57.50 178 SER A N 1
ATOM 1349 C CA . SER A 1 178 ? 4.556 -5.720 17.182 1.00 57.50 178 SER A CA 1
ATOM 1350 C C . SER A 1 178 ? 5.063 -4.840 16.024 1.00 57.50 178 SER A C 1
ATOM 1352 O O . SER A 1 178 ? 5.705 -3.803 16.190 1.00 57.50 178 SER A O 1
ATOM 1354 N N . GLU A 1 179 ? 4.820 -5.374 14.834 1.00 60.56 179 GLU A N 1
ATOM 1355 C CA . GLU A 1 179 ? 5.420 -5.136 13.522 1.00 60.56 179 GLU A CA 1
ATOM 1356 C C . GLU A 1 179 ? 5.581 -3.662 13.072 1.00 60.56 179 GLU A C 1
ATOM 1358 O O . GLU A 1 179 ? 4.613 -2.920 12.894 1.00 60.56 179 GLU A O 1
ATOM 1363 N N . SER A 1 180 ? 6.826 -3.266 12.779 1.00 75.38 180 SER A N 1
ATOM 1364 C CA . SER A 1 180 ? 7.140 -2.169 11.854 1.00 75.38 180 SER A CA 1
ATOM 1365 C C . SER A 1 180 ? 6.853 -2.610 10.423 1.00 75.38 180 SER A C 1
ATOM 1367 O O . SER A 1 180 ? 7.030 -3.783 10.095 1.00 75.38 180 SER A O 1
ATOM 1369 N N . GLY A 1 181 ? 6.430 -1.703 9.548 1.00 82.06 181 GLY A N 1
ATOM 1370 C CA . GLY A 1 181 ? 6.228 -2.078 8.156 1.00 82.06 181 GLY A CA 1
ATOM 1371 C C . GLY A 1 181 ? 5.122 -1.339 7.436 1.00 82.06 181 GLY A C 1
ATOM 1372 O O . GLY A 1 181 ? 4.582 -0.336 7.901 1.00 82.06 181 GLY A O 1
ATOM 1373 N N . VAL A 1 182 ? 4.779 -1.892 6.282 1.00 85.44 182 VAL A N 1
ATOM 1374 C CA . VAL A 1 182 ? 3.642 -1.491 5.463 1.00 85.44 182 VAL A CA 1
ATOM 1375 C C . VAL A 1 182 ? 2.600 -2.587 5.540 1.00 85.44 182 VAL A C 1
ATOM 1377 O O . VAL A 1 182 ? 2.914 -3.774 5.421 1.00 85.44 182 VAL A O 1
ATOM 1380 N N . PHE A 1 183 ? 1.355 -2.177 5.721 1.00 88.56 183 PHE A N 1
ATOM 1381 C CA . PHE A 1 183 ? 0.213 -3.050 5.909 1.00 88.56 183 PHE A CA 1
ATOM 1382 C C . PHE A 1 183 ? -0.841 -2.775 4.861 1.00 88.56 183 PHE A C 1
ATOM 1384 O O . PHE A 1 183 ? -1.115 -1.627 4.530 1.00 88.56 183 PHE A O 1
ATOM 1391 N N . TYR A 1 184 ? -1.465 -3.846 4.397 1.00 89.88 184 TYR A N 1
ATOM 1392 C CA . TYR A 1 184 ? -2.636 -3.819 3.545 1.00 89.88 184 TYR A CA 1
ATOM 1393 C C . TYR A 1 184 ? -3.859 -4.250 4.344 1.00 89.88 184 TYR A C 1
ATOM 1395 O O . TYR A 1 184 ? -3.843 -5.280 5.017 1.00 89.88 184 TYR A O 1
ATOM 1403 N N . PHE A 1 185 ? -4.940 -3.490 4.240 1.00 92.00 185 PHE A N 1
ATOM 1404 C CA . PHE A 1 185 ? -6.229 -3.834 4.814 1.00 92.00 185 PHE A CA 1
ATOM 1405 C C . PHE A 1 185 ? -7.293 -3.907 3.718 1.00 92.00 185 PHE A C 1
ATOM 1407 O O . PHE A 1 185 ? -7.394 -3.024 2.866 1.00 92.00 185 PHE A O 1
ATOM 1414 N N . ASP A 1 186 ? -8.099 -4.967 3.774 1.00 91.56 186 ASP A N 1
ATOM 1415 C CA . ASP A 1 186 ? -9.279 -5.168 2.937 1.00 91.56 186 ASP A CA 1
ATOM 1416 C C . ASP A 1 186 ? -10.498 -5.321 3.851 1.00 91.56 186 ASP A C 1
ATOM 1418 O O . ASP A 1 186 ? -10.582 -6.278 4.630 1.00 91.56 186 ASP A O 1
ATOM 1422 N N . GLY A 1 187 ? -11.456 -4.401 3.742 1.00 88.62 187 GLY A N 1
ATOM 1423 C CA . GLY A 1 187 ? -12.682 -4.403 4.537 1.00 88.62 187 GLY A CA 1
ATOM 1424 C C . GLY A 1 187 ? -13.501 -5.693 4.422 1.00 88.62 187 GLY A C 1
ATOM 1425 O O . GLY A 1 187 ? -14.219 -6.032 5.362 1.00 88.62 187 GLY A O 1
ATOM 1426 N N . ALA A 1 188 ? -13.364 -6.453 3.326 1.00 86.94 188 ALA A N 1
ATOM 1427 C CA . ALA A 1 188 ? -14.011 -7.757 3.174 1.00 86.94 188 ALA A CA 1
ATOM 1428 C C . ALA A 1 188 ? -13.321 -8.867 3.986 1.00 86.94 188 ALA A C 1
ATOM 1430 O O . ALA A 1 188 ? -13.984 -9.799 4.441 1.00 86.94 188 ALA A O 1
ATOM 1431 N N . ARG A 1 189 ? -11.997 -8.775 4.179 1.00 82.88 189 ARG A N 1
ATOM 1432 C CA . ARG A 1 189 ? -11.201 -9.743 4.958 1.00 82.88 189 ARG A CA 1
ATOM 1433 C C . ARG A 1 189 ? -11.153 -9.380 6.443 1.00 82.88 189 ARG A C 1
ATOM 1435 O O . ARG A 1 189 ? -11.006 -10.261 7.283 1.00 82.88 189 ARG A O 1
ATOM 1442 N N . GLY A 1 190 ? -11.281 -8.094 6.768 1.00 82.00 190 GLY A N 1
ATOM 1443 C CA . GLY A 1 190 ? -11.424 -7.578 8.131 1.00 82.00 190 GLY A CA 1
ATOM 1444 C C . GLY A 1 190 ? -10.156 -7.598 8.991 1.00 82.00 190 GLY A C 1
ATOM 1445 O O . GLY A 1 190 ? -10.168 -6.992 10.060 1.00 82.00 190 GLY A O 1
ATOM 1446 N N . ALA A 1 191 ? -9.073 -8.235 8.539 1.00 86.06 191 ALA A N 1
ATOM 1447 C CA . ALA A 1 191 ? -7.773 -8.246 9.204 1.00 86.06 191 ALA A CA 1
ATOM 1448 C C . ALA A 1 191 ? -6.695 -7.624 8.295 1.00 86.06 191 ALA A C 1
ATOM 1450 O O . ALA A 1 191 ? -6.630 -7.985 7.114 1.00 86.06 191 ALA A O 1
ATOM 1451 N N . PRO A 1 192 ? -5.854 -6.708 8.813 1.00 89.00 192 PRO A N 1
ATOM 1452 C CA . PRO A 1 192 ? -4.687 -6.225 8.088 1.00 89.00 192 PRO A CA 1
ATOM 1453 C C . PRO A 1 192 ? -3.649 -7.329 7.868 1.00 89.00 192 PRO A C 1
ATOM 1455 O O . PRO A 1 192 ? -3.514 -8.243 8.679 1.00 89.00 192 PRO A O 1
ATOM 1458 N N . VAL A 1 193 ? -2.883 -7.211 6.788 1.00 87.25 193 VAL A N 1
ATOM 1459 C CA . VAL A 1 193 ? -1.773 -8.099 6.438 1.00 87.25 193 VAL A CA 1
ATOM 1460 C C . VAL A 1 193 ? -0.525 -7.254 6.240 1.00 87.25 193 VAL A C 1
ATOM 1462 O O . VAL A 1 193 ? -0.546 -6.295 5.469 1.00 87.25 193 VAL A O 1
ATOM 1465 N N . GLN A 1 194 ? 0.571 -7.618 6.899 1.00 85.19 194 GLN A N 1
ATOM 1466 C CA . GLN A 1 194 ? 1.862 -6.989 6.655 1.00 85.19 194 GLN A CA 1
ATOM 1467 C C . GLN A 1 194 ? 2.359 -7.370 5.257 1.00 85.19 194 GLN A C 1
ATOM 1469 O O . GLN A 1 194 ? 2.525 -8.551 4.938 1.00 85.19 194 GLN A O 1
ATOM 1474 N N . VAL A 1 195 ? 2.579 -6.367 4.413 1.00 82.44 195 VAL A N 1
ATOM 1475 C CA . VAL A 1 195 ? 3.029 -6.534 3.025 1.00 82.44 195 VAL A CA 1
ATOM 1476 C C . VAL A 1 195 ? 4.518 -6.251 2.855 1.00 82.44 195 VAL A C 1
ATOM 1478 O O . VAL A 1 195 ? 5.131 -6.817 1.957 1.00 82.44 195 VAL A O 1
ATOM 1481 N N . ASN A 1 196 ? 5.113 -5.463 3.752 1.00 80.06 196 ASN A N 1
ATOM 1482 C CA . ASN A 1 196 ? 6.552 -5.212 3.796 1.00 80.06 196 ASN A CA 1
ATOM 1483 C C . ASN A 1 196 ? 7.011 -5.022 5.256 1.00 80.06 196 ASN A C 1
ATOM 1485 O O . ASN A 1 196 ? 6.499 -4.117 5.916 1.00 80.06 196 ASN A O 1
ATOM 1489 N N . PRO A 1 197 ? 7.961 -5.828 5.762 1.00 75.94 197 PRO A N 1
ATOM 1490 C CA . PRO A 1 197 ? 8.442 -5.731 7.140 1.00 75.94 197 PRO A CA 1
ATOM 1491 C C . PRO A 1 197 ? 9.515 -4.659 7.373 1.00 75.94 197 PRO A C 1
ATOM 1493 O O . PRO A 1 197 ? 9.716 -4.242 8.512 1.00 75.94 197 PRO A O 1
ATOM 1496 N N . LEU A 1 198 ? 10.204 -4.198 6.323 1.00 70.38 198 LEU A N 1
ATOM 1497 C CA . LEU A 1 198 ? 11.315 -3.248 6.449 1.00 70.38 198 LEU A CA 1
ATOM 1498 C C . LEU A 1 198 ? 10.852 -1.815 6.746 1.00 70.38 198 LEU A C 1
ATOM 1500 O O . LEU A 1 198 ? 11.667 -0.966 7.086 1.00 70.38 198 LEU A O 1
ATOM 1504 N N . GLY A 1 199 ? 9.551 -1.538 6.630 1.00 67.81 199 GLY A N 1
ATOM 1505 C CA . GLY A 1 199 ? 9.040 -0.169 6.623 1.00 67.81 199 GLY A CA 1
ATOM 1506 C C . GLY A 1 199 ? 9.300 0.511 5.281 1.00 67.81 199 GLY A C 1
ATOM 1507 O O . GLY A 1 199 ? 9.585 -0.154 4.284 1.00 67.81 199 GLY A O 1
ATOM 1508 N N . MET A 1 200 ? 9.159 1.832 5.248 1.00 63.28 200 MET A N 1
ATOM 1509 C CA . MET A 1 200 ? 9.533 2.644 4.091 1.00 63.28 200 MET A CA 1
ATOM 1510 C C . MET A 1 200 ? 10.688 3.565 4.472 1.00 63.28 200 MET A C 1
ATOM 1512 O O . MET A 1 200 ? 10.756 4.020 5.617 1.00 63.28 200 MET A O 1
ATOM 1516 N N . ASP A 1 201 ? 11.549 3.865 3.496 1.00 53.66 201 ASP A N 1
ATOM 1517 C CA . ASP A 1 201 ? 12.310 5.114 3.528 1.00 53.66 201 ASP A CA 1
ATOM 1518 C C . ASP A 1 201 ? 11.332 6.279 3.638 1.00 53.66 201 ASP A C 1
ATOM 1520 O O . ASP A 1 201 ? 10.184 6.153 3.210 1.00 53.66 201 ASP A O 1
ATOM 1524 N N . GLU A 1 202 ? 11.781 7.373 4.250 1.00 51.34 202 GLU A N 1
ATOM 1525 C CA . GLU A 1 202 ? 10.961 8.537 4.572 1.00 51.34 202 GLU A CA 1
ATOM 1526 C C . GLU A 1 202 ? 9.868 8.823 3.535 1.00 51.34 202 GLU A C 1
ATOM 1528 O O . GLU A 1 202 ? 10.135 8.833 2.328 1.00 51.34 202 GLU A O 1
ATOM 1533 N N . PRO A 1 203 ? 8.639 9.069 3.995 1.00 46.62 203 PRO A N 1
ATOM 1534 C CA . PRO A 1 203 ? 7.541 9.321 3.096 1.00 46.62 203 PRO A CA 1
ATOM 1535 C C . PRO A 1 203 ? 7.798 10.453 2.114 1.00 46.62 203 PRO A C 1
ATOM 1537 O O . PRO A 1 203 ? 7.967 11.609 2.500 1.00 46.62 203 PRO A O 1
ATOM 1540 N N . GLY A 1 204 ? 7.803 10.120 0.831 1.00 51.59 204 GLY A N 1
ATOM 1541 C CA . GLY A 1 204 ? 7.696 11.102 -0.238 1.00 51.59 204 GLY A CA 1
ATOM 1542 C C . GLY A 1 204 ? 6.278 11.150 -0.798 1.00 51.59 204 GLY A C 1
ATOM 1543 O O . GLY A 1 204 ? 5.471 10.249 -0.564 1.00 51.59 204 GLY A O 1
ATOM 1544 N N . ASP A 1 205 ? 6.017 12.142 -1.650 1.00 49.56 205 ASP A N 1
ATOM 1545 C CA . ASP A 1 205 ? 4.760 12.373 -2.394 1.00 49.56 205 ASP A CA 1
ATOM 1546 C C . ASP A 1 205 ? 4.329 11.214 -3.336 1.00 49.56 205 ASP A C 1
ATOM 1548 O O . ASP A 1 205 ? 3.502 11.378 -4.229 1.00 49.56 205 ASP A O 1
ATOM 1552 N N . TRP A 1 206 ? 4.954 10.039 -3.227 1.00 56.19 206 TRP A N 1
ATOM 1553 C CA . TRP A 1 206 ? 4.909 8.955 -4.210 1.00 56.19 206 TRP A CA 1
ATOM 1554 C C . TRP A 1 206 ? 3.960 7.833 -3.762 1.00 56.19 206 TRP A C 1
ATOM 1556 O O . TRP A 1 206 ? 3.772 6.854 -4.484 1.00 56.19 206 TRP A O 1
ATOM 1566 N N . PHE A 1 207 ? 3.346 7.987 -2.585 1.00 58.50 207 PHE A N 1
ATOM 1567 C CA . PHE A 1 207 ? 2.533 6.977 -1.909 1.00 58.50 207 PHE A CA 1
ATOM 1568 C C . PHE A 1 207 ? 1.314 6.516 -2.718 1.00 58.50 207 PHE A C 1
ATOM 1570 O O . PHE A 1 207 ? 0.965 5.337 -2.711 1.00 58.50 207 PHE A O 1
ATOM 1577 N N . ASP A 1 208 ? 0.704 7.416 -3.489 1.00 59.41 208 ASP A N 1
ATOM 1578 C CA . ASP A 1 208 ? -0.454 7.083 -4.328 1.00 59.41 208 ASP A CA 1
ATOM 1579 C C . ASP A 1 208 ? -0.073 6.306 -5.595 1.00 59.41 208 ASP A C 1
ATOM 1581 O O . ASP A 1 208 ? -0.906 5.617 -6.184 1.00 59.41 208 ASP A O 1
ATOM 1585 N N . SER A 1 209 ? 1.203 6.346 -5.994 1.00 64.75 209 SER A N 1
ATOM 1586 C CA . SER A 1 209 ? 1.689 5.639 -7.187 1.00 64.75 209 SER A CA 1
ATOM 1587 C C . SER A 1 209 ? 1.838 4.132 -6.964 1.00 64.75 209 SER A C 1
ATOM 1589 O O . SER A 1 209 ? 2.065 3.389 -7.918 1.00 64.75 209 SER A O 1
ATOM 1591 N N . PHE A 1 210 ? 1.725 3.659 -5.719 1.00 85.81 210 PHE A N 1
ATOM 1592 C CA . PHE A 1 210 ? 1.946 2.255 -5.372 1.00 85.81 210 PHE A CA 1
ATOM 1593 C C . PHE A 1 210 ? 0.876 1.331 -5.943 1.00 85.81 210 PHE A C 1
ATOM 1595 O O . PHE A 1 210 ? 1.187 0.198 -6.315 1.00 85.81 210 PHE A O 1
ATOM 1602 N N . TRP A 1 211 ? -0.362 1.808 -6.060 1.00 90.50 211 TRP A N 1
ATOM 1603 C CA . TRP A 1 211 ? -1.478 1.016 -6.559 1.00 90.50 211 TRP A CA 1
ATOM 1604 C C . TRP A 1 211 ? -1.418 0.855 -8.072 1.00 90.50 211 TRP A C 1
ATOM 1606 O O . TRP A 1 211 ? -1.361 1.834 -8.817 1.00 90.50 211 TRP A O 1
ATOM 1616 N N . SER A 1 212 ? -1.532 -0.387 -8.542 1.00 92.56 212 SER A N 1
ATOM 1617 C CA . SER A 1 212 ? -1.822 -0.631 -9.953 1.00 92.56 212 SER A CA 1
ATOM 1618 C C . SER A 1 212 ? -3.156 0.024 -10.337 1.00 92.56 212 SER A C 1
ATOM 1620 O O . SER A 1 212 ? -4.110 -0.062 -9.553 1.00 92.56 212 SER A O 1
ATOM 1622 N N . PRO A 1 213 ? -3.289 0.586 -11.551 1.00 90.31 213 PRO A N 1
ATOM 1623 C CA . PRO A 1 213 ? -4.526 1.197 -12.028 1.00 90.31 213 PRO A CA 1
ATOM 1624 C C . PRO A 1 213 ? -5.759 0.300 -11.978 1.00 90.31 213 PRO A C 1
ATOM 1626 O O . PRO A 1 213 ? -6.867 0.827 -12.024 1.00 90.31 213 PRO A O 1
ATOM 1629 N N . ASP A 1 214 ? -5.605 -1.025 -11.934 1.00 89.69 214 ASP A N 1
ATOM 1630 C CA . ASP A 1 214 ? -6.688 -2.008 -11.856 1.00 89.69 214 ASP A CA 1
ATOM 1631 C C . ASP A 1 214 ? -6.889 -2.607 -10.451 1.00 89.69 214 ASP A C 1
ATOM 1633 O O . ASP A 1 214 ? -7.726 -3.494 -10.284 1.00 89.69 214 ASP A O 1
ATOM 1637 N N . ASP A 1 215 ? -6.176 -2.086 -9.446 1.00 88.69 215 ASP A N 1
ATOM 1638 C CA . ASP A 1 215 ? -6.275 -2.471 -8.033 1.00 88.69 215 ASP A CA 1
ATOM 1639 C C . ASP A 1 215 ? -5.963 -3.955 -7.747 1.00 88.69 215 ASP A C 1
ATOM 1641 O O . ASP A 1 215 ? -6.476 -4.555 -6.794 1.00 88.69 215 ASP A O 1
ATOM 1645 N N . LYS A 1 216 ? -5.139 -4.585 -8.593 1.00 90.19 216 LYS A N 1
ATOM 1646 C CA . LYS A 1 216 ? -4.704 -5.978 -8.405 1.00 90.19 216 LYS A CA 1
ATOM 1647 C C . LYS A 1 216 ? -3.352 -6.102 -7.727 1.00 90.19 216 LYS A C 1
ATOM 1649 O O . LYS A 1 216 ? -3.112 -7.105 -7.054 1.00 90.19 216 LYS A O 1
ATOM 1654 N N . PHE A 1 217 ? -2.491 -5.109 -7.894 1.00 91.75 217 PHE A N 1
ATOM 1655 C CA . PHE A 1 217 ? -1.128 -5.121 -7.397 1.00 91.75 217 PHE A CA 1
ATOM 1656 C C . PHE A 1 217 ? -0.783 -3.843 -6.642 1.00 91.75 217 PHE A C 1
ATOM 1658 O O . PHE A 1 217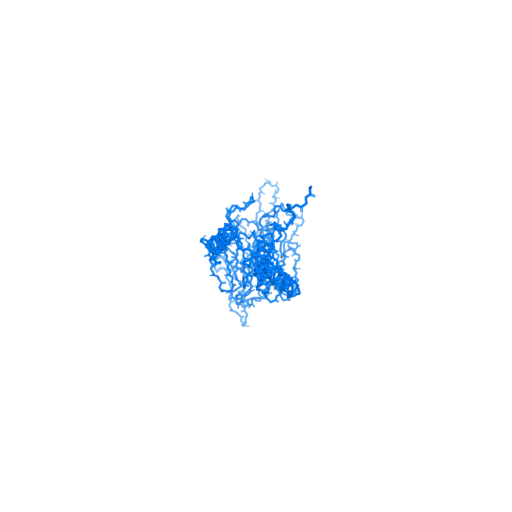 ? -1.352 -2.774 -6.875 1.00 91.75 217 PHE A O 1
ATOM 1665 N N . VAL A 1 218 ? 0.201 -3.969 -5.761 1.00 91.19 218 VAL A N 1
ATOM 1666 C CA . VAL A 1 218 ? 0.838 -2.855 -5.064 1.00 91.19 218 VAL A CA 1
ATOM 1667 C C . VAL A 1 218 ? 2.343 -3.039 -5.147 1.00 91.19 218 VAL A C 1
ATOM 1669 O O . VAL A 1 218 ? 2.835 -4.143 -4.913 1.00 91.19 218 VAL A O 1
ATOM 1672 N N . VAL A 1 219 ? 3.073 -1.967 -5.444 1.00 89.19 219 VAL A N 1
ATOM 1673 C CA . VAL A 1 219 ? 4.529 -1.932 -5.266 1.00 89.19 219 VAL A CA 1
ATOM 1674 C C . VAL A 1 219 ? 4.860 -1.169 -4.001 1.00 89.19 219 VAL A C 1
ATOM 1676 O O . VAL A 1 219 ? 4.474 -0.015 -3.853 1.00 89.19 219 VAL A O 1
ATOM 1679 N N . VAL A 1 220 ? 5.593 -1.815 -3.101 1.00 85.19 220 VAL A N 1
ATOM 1680 C CA . VAL A 1 220 ? 6.024 -1.230 -1.836 1.00 85.19 220 VAL A CA 1
ATOM 1681 C C . VAL A 1 220 ? 7.538 -1.002 -1.883 1.00 85.19 220 VAL A C 1
ATOM 1683 O O . VAL A 1 220 ? 8.283 -1.983 -1.860 1.00 85.19 220 VAL A O 1
ATOM 1686 N N . PRO A 1 221 ? 8.018 0.250 -1.972 1.00 77.19 221 PRO A N 1
ATOM 1687 C CA . PRO A 1 221 ? 9.446 0.549 -1.901 1.00 77.19 221 PRO A CA 1
ATOM 1688 C C . PRO A 1 221 ? 9.988 0.371 -0.474 1.00 77.19 221 PRO A C 1
ATOM 1690 O O . PRO A 1 221 ? 9.269 0.581 0.505 1.00 77.19 221 PRO A O 1
ATOM 1693 N N . ALA A 1 222 ? 11.261 -0.010 -0.359 1.00 72.62 222 ALA A N 1
ATOM 1694 C CA . ALA A 1 222 ? 11.960 -0.196 0.912 1.00 72.62 222 ALA A CA 1
ATOM 1695 C C . ALA A 1 222 ? 13.482 -0.074 0.737 1.00 72.62 222 ALA A C 1
ATOM 1697 O O . ALA A 1 222 ? 14.071 -0.983 0.176 1.00 72.62 222 ALA A O 1
ATOM 1698 N N . TYR A 1 223 ? 14.149 0.982 1.217 1.00 70.38 223 TYR A N 1
ATOM 1699 C CA . TYR A 1 223 ? 15.623 1.028 1.340 1.00 70.38 223 TYR A CA 1
ATOM 1700 C C . TYR A 1 223 ? 16.412 0.646 0.076 1.00 70.38 223 TYR A C 1
ATOM 1702 O O . TYR A 1 223 ? 17.336 -0.157 0.122 1.00 70.38 223 TYR A O 1
ATOM 1710 N N . GLY A 1 224 ? 16.043 1.202 -1.083 1.00 73.00 224 GLY A N 1
ATOM 1711 C CA . GLY A 1 224 ? 16.661 0.827 -2.366 1.00 73.00 224 GLY A CA 1
ATOM 1712 C C . GLY A 1 224 ? 16.195 -0.527 -2.914 1.00 73.00 224 GLY A C 1
ATOM 1713 O O . GLY A 1 224 ? 16.755 -1.029 -3.882 1.00 73.00 224 GLY A O 1
ATOM 1714 N N . HIS A 1 225 ? 15.147 -1.096 -2.334 1.00 78.69 225 HIS A N 1
ATOM 1715 C CA . HIS A 1 225 ? 14.433 -2.273 -2.798 1.00 78.69 225 HIS A CA 1
ATOM 1716 C C . HIS A 1 225 ? 12.986 -1.904 -3.139 1.00 78.69 225 HIS A C 1
ATOM 1718 O O . HIS A 1 225 ? 12.474 -0.837 -2.790 1.00 78.69 225 HIS A O 1
ATOM 1724 N N . ALA A 1 226 ? 12.298 -2.825 -3.802 1.00 81.69 226 ALA A N 1
ATOM 1725 C CA . ALA A 1 226 ? 10.861 -2.751 -4.000 1.00 81.69 226 ALA A CA 1
ATOM 1726 C C . ALA A 1 226 ? 10.273 -4.159 -3.936 1.00 81.69 226 ALA A C 1
ATOM 1728 O O . ALA A 1 226 ? 10.856 -5.096 -4.476 1.00 81.69 226 ALA A O 1
ATOM 1729 N N . THR A 1 227 ? 9.120 -4.307 -3.295 1.00 85.19 227 THR A N 1
ATOM 1730 C CA . THR A 1 227 ? 8.367 -5.562 -3.238 1.00 85.19 227 THR A CA 1
ATOM 1731 C C . THR A 1 227 ? 7.086 -5.402 -4.033 1.00 85.19 227 THR A C 1
ATOM 1733 O O . THR A 1 227 ? 6.338 -4.446 -3.824 1.00 85.19 227 THR A O 1
ATOM 1736 N N . LEU A 1 228 ? 6.806 -6.347 -4.924 1.00 89.69 228 LEU A N 1
ATOM 1737 C CA . LEU A 1 228 ? 5.525 -6.425 -5.607 1.00 89.69 228 LEU A CA 1
ATOM 1738 C C . LEU A 1 228 ? 4.588 -7.345 -4.827 1.00 89.69 228 LEU A C 1
ATOM 1740 O O . LEU A 1 228 ? 4.946 -8.465 -4.466 1.00 89.69 228 LEU A O 1
ATOM 1744 N N . VAL A 1 229 ? 3.360 -6.892 -4.603 1.00 89.44 229 VAL A N 1
ATOM 1745 C CA . VAL A 1 229 ? 2.338 -7.659 -3.894 1.00 89.44 229 VAL A CA 1
ATOM 1746 C C . VAL A 1 229 ? 1.120 -7.828 -4.777 1.00 89.44 229 VAL A C 1
ATOM 1748 O O . VAL A 1 229 ? 0.518 -6.852 -5.219 1.00 89.44 229 VAL A O 1
ATOM 1751 N N . ASN A 1 230 ? 0.731 -9.078 -5.003 1.00 89.81 230 ASN A N 1
ATOM 1752 C CA . ASN A 1 230 ? -0.530 -9.425 -5.634 1.00 89.81 230 ASN A CA 1
ATOM 1753 C C . ASN A 1 230 ? -1.630 -9.440 -4.564 1.00 89.81 230 ASN A C 1
ATOM 1755 O O . ASN A 1 230 ? -1.662 -10.309 -3.693 1.00 89.81 230 ASN A O 1
ATOM 1759 N N . LEU A 1 231 ? -2.558 -8.487 -4.629 1.00 85.88 231 LEU A N 1
ATOM 1760 C CA . LEU A 1 231 ? -3.623 -8.334 -3.635 1.00 85.88 231 LEU A CA 1
ATOM 1761 C C . LEU A 1 231 ? -4.689 -9.434 -3.730 1.00 85.88 231 LEU A C 1
ATOM 1763 O O . LEU A 1 231 ? -5.360 -9.753 -2.741 1.00 85.88 231 LEU A O 1
ATOM 1767 N N . GLN A 1 232 ? -4.846 -10.036 -4.910 1.00 83.12 232 GLN A N 1
ATOM 1768 C CA . GLN A 1 232 ? -5.821 -11.100 -5.132 1.00 83.12 232 GLN A CA 1
ATOM 1769 C C . GLN A 1 232 ? -5.377 -12.384 -4.435 1.00 83.12 232 GLN A C 1
ATOM 1771 O O . GLN A 1 232 ? -6.155 -12.972 -3.683 1.00 83.12 232 GLN A O 1
ATOM 1776 N N . THR A 1 233 ? -4.118 -12.776 -4.635 1.00 81.94 233 THR A N 1
ATOM 1777 C CA . THR A 1 233 ? -3.556 -14.020 -4.088 1.00 81.94 233 THR A CA 1
ATOM 1778 C C . THR A 1 233 ? -2.878 -13.830 -2.732 1.00 81.94 233 THR A C 1
ATOM 1780 O O . THR A 1 233 ? -2.669 -14.804 -2.015 1.00 81.94 233 THR A O 1
ATOM 1783 N N . GLY A 1 234 ? -2.528 -12.594 -2.363 1.00 78.31 234 GLY A N 1
ATOM 1784 C CA . GLY A 1 234 ? -1.675 -12.295 -1.210 1.00 78.31 234 GLY A CA 1
ATOM 1785 C C . GLY A 1 234 ? -0.207 -12.684 -1.416 1.00 78.31 234 GLY A C 1
ATOM 1786 O O . GLY A 1 234 ? 0.584 -12.569 -0.478 1.00 78.31 234 GLY A O 1
ATOM 1787 N N . GLN A 1 235 ? 0.162 -13.155 -2.615 1.00 82.69 235 GLN A N 1
ATOM 1788 C CA . GLN A 1 235 ? 1.545 -13.482 -2.942 1.00 82.69 235 GLN A CA 1
ATOM 1789 C C . GLN A 1 235 ? 2.382 -12.213 -3.016 1.00 82.69 235 GLN A C 1
ATOM 1791 O O . GLN A 1 235 ? 1.948 -11.178 -3.523 1.00 82.69 235 GLN A O 1
ATOM 1796 N N . ARG A 1 236 ? 3.604 -12.330 -2.515 1.00 84.19 236 ARG A N 1
ATOM 1797 C CA . ARG A 1 236 ? 4.617 -11.285 -2.524 1.00 84.19 236 ARG A CA 1
ATOM 1798 C C . ARG A 1 236 ? 5.775 -11.796 -3.361 1.00 84.19 236 ARG A C 1
ATOM 1800 O O . ARG A 1 236 ? 6.126 -12.969 -3.234 1.00 84.19 236 ARG A O 1
ATOM 1807 N N . SER A 1 237 ? 6.324 -10.949 -4.219 1.00 79.56 237 SER A N 1
ATOM 1808 C CA . SER A 1 237 ? 7.634 -11.229 -4.787 1.00 79.56 237 SER A CA 1
ATOM 1809 C C . SER A 1 237 ? 8.677 -11.174 -3.669 1.00 79.56 237 SER A C 1
ATOM 1811 O O . SER A 1 237 ? 8.484 -10.470 -2.673 1.00 79.56 237 SER A O 1
ATOM 1813 N N . ASP A 1 238 ? 9.811 -11.838 -3.869 1.00 78.19 238 ASP A N 1
ATOM 1814 C CA . ASP A 1 238 ? 11.040 -11.421 -3.190 1.00 78.19 238 ASP A CA 1
ATOM 1815 C C . ASP A 1 238 ? 11.376 -9.971 -3.594 1.00 78.19 238 ASP A C 1
ATOM 1817 O O . ASP A 1 238 ? 10.684 -9.361 -4.429 1.00 78.19 238 ASP A O 1
ATOM 1821 N N . PHE A 1 239 ? 12.399 -9.361 -2.993 1.00 75.06 239 PHE A N 1
ATOM 1822 C CA . PHE A 1 239 ? 12.748 -8.002 -3.390 1.00 75.06 239 PHE A CA 1
ATOM 1823 C C . PHE A 1 239 ? 13.108 -7.975 -4.876 1.00 75.06 239 PHE A C 1
ATOM 1825 O O . PHE A 1 239 ? 13.927 -8.756 -5.352 1.00 75.06 239 PHE A O 1
ATOM 1832 N N . LEU A 1 240 ? 12.517 -7.039 -5.621 1.00 77.25 240 LEU A N 1
ATOM 1833 C CA . LEU A 1 240 ? 12.822 -6.850 -7.038 1.00 77.25 240 LEU A CA 1
ATOM 1834 C C . LEU A 1 240 ? 14.316 -6.562 -7.249 1.00 77.25 240 LEU A C 1
ATOM 1836 O O . LEU A 1 240 ? 14.851 -6.888 -8.298 1.00 77.25 240 LEU A O 1
ATOM 1840 N N . SER A 1 241 ? 15.006 -6.010 -6.245 1.00 75.00 241 SER A N 1
ATOM 1841 C CA . SER A 1 241 ? 16.471 -5.885 -6.226 1.00 75.00 241 SER A CA 1
ATOM 1842 C C . SER A 1 241 ? 17.200 -7.195 -6.447 1.00 75.00 241 SER A C 1
ATOM 1844 O O . SER A 1 241 ? 18.224 -7.204 -7.120 1.00 75.00 241 SER A O 1
ATOM 1846 N N . ASP A 1 242 ? 16.687 -8.298 -5.914 1.00 75.00 242 ASP A N 1
ATOM 1847 C CA . ASP A 1 242 ? 17.386 -9.581 -5.909 1.00 75.00 242 ASP A CA 1
ATOM 1848 C C . ASP A 1 242 ? 17.401 -10.184 -7.315 1.00 75.00 242 ASP A C 1
ATOM 1850 O O . ASP A 1 242 ? 18.295 -10.952 -7.661 1.00 75.00 242 ASP A O 1
ATOM 1854 N N . MET A 1 243 ? 16.458 -9.764 -8.165 1.00 73.38 243 MET A N 1
ATOM 1855 C CA . MET A 1 243 ? 16.431 -10.106 -9.585 1.00 73.38 243 MET A CA 1
ATOM 1856 C C . MET A 1 243 ? 17.518 -9.395 -10.398 1.00 73.38 243 MET A C 1
ATOM 1858 O O . MET A 1 243 ? 17.880 -9.872 -11.472 1.00 73.38 243 MET A O 1
ATOM 1862 N N . PHE A 1 244 ? 18.013 -8.252 -9.916 1.00 73.12 244 PHE A N 1
ATOM 1863 C CA . PHE A 1 244 ? 18.893 -7.362 -10.679 1.00 73.12 244 PHE A CA 1
ATOM 1864 C C . PHE A 1 244 ? 20.244 -7.097 -10.008 1.00 73.12 244 PHE A C 1
ATOM 1866 O O . PHE A 1 244 ? 21.103 -6.448 -10.602 1.00 73.12 244 PHE A O 1
ATOM 1873 N N . SER A 1 245 ? 20.451 -7.591 -8.789 1.00 64.81 245 SER A N 1
ATOM 1874 C CA . SER A 1 245 ? 21.711 -7.444 -8.074 1.00 64.81 245 SER A CA 1
ATOM 1875 C C . SER A 1 245 ? 22.808 -8.244 -8.773 1.00 64.81 245 SER A C 1
ATOM 1877 O O . SER A 1 245 ? 22.712 -9.465 -8.923 1.00 64.81 245 SER A O 1
ATOM 1879 N N . THR A 1 246 ? 23.869 -7.560 -9.200 1.00 61.50 246 THR A N 1
ATOM 1880 C CA . THR A 1 246 ? 25.095 -8.218 -9.655 1.00 61.50 246 THR A CA 1
ATOM 1881 C C . THR A 1 246 ? 26.123 -8.210 -8.526 1.00 61.50 246 THR A C 1
ATOM 1883 O O . THR A 1 246 ? 26.194 -7.266 -7.741 1.00 61.50 246 THR A O 1
ATOM 1886 N N . LYS A 1 247 ? 26.917 -9.283 -8.404 1.00 56.22 247 LYS A N 1
ATOM 1887 C CA . LYS A 1 247 ? 27.890 -9.447 -7.304 1.00 56.22 247 LYS A CA 1
ATOM 1888 C C . LYS A 1 247 ? 29.035 -8.426 -7.322 1.00 56.22 247 LYS A C 1
ATOM 1890 O O . LYS A 1 247 ? 29.749 -8.328 -6.328 1.00 56.22 247 LYS A O 1
ATOM 1895 N N . ASP A 1 248 ? 29.209 -7.709 -8.427 1.00 60.12 248 ASP A N 1
ATOM 1896 C CA . ASP A 1 248 ? 30.368 -6.850 -8.676 1.00 60.12 248 ASP A CA 1
ATOM 1897 C C . ASP A 1 248 ? 30.109 -5.371 -8.328 1.00 60.12 248 ASP A C 1
ATOM 1899 O O . ASP A 1 248 ? 31.035 -4.557 -8.332 1.00 60.12 248 ASP A O 1
ATOM 1903 N N . ASP A 1 249 ? 28.866 -5.013 -7.990 1.00 63.84 249 ASP A N 1
ATOM 1904 C CA . ASP A 1 249 ? 28.484 -3.642 -7.655 1.00 63.84 249 ASP A CA 1
ATOM 1905 C C . ASP A 1 249 ? 28.661 -3.344 -6.157 1.00 63.84 249 ASP A C 1
ATOM 1907 O O . ASP A 1 249 ? 28.274 -4.126 -5.289 1.00 63.84 249 ASP A O 1
ATOM 1911 N N . LEU A 1 250 ? 29.186 -2.155 -5.837 1.00 64.06 250 LEU A N 1
ATOM 1912 C CA . LEU A 1 250 ? 29.270 -1.650 -4.459 1.00 64.06 250 LEU A CA 1
ATOM 1913 C C . LEU A 1 250 ? 27.888 -1.351 -3.872 1.00 64.06 250 LEU A C 1
ATOM 1915 O O . LEU A 1 250 ? 27.690 -1.435 -2.661 1.00 64.06 250 LEU A O 1
ATOM 1919 N N . PHE A 1 251 ? 26.947 -0.962 -4.729 1.00 69.50 251 PHE A N 1
ATOM 1920 C CA . PHE A 1 251 ? 25.553 -0.740 -4.377 1.00 69.50 251 PHE A CA 1
ATOM 1921 C C . PHE A 1 251 ? 24.679 -1.021 -5.596 1.00 69.50 251 PHE A C 1
ATOM 1923 O O . PHE A 1 251 ? 24.917 -0.451 -6.661 1.00 69.50 251 PHE A O 1
ATOM 1930 N N . SER A 1 252 ? 23.648 -1.848 -5.426 1.00 74.44 252 SER A N 1
ATOM 1931 C CA . SER A 1 252 ? 22.575 -2.022 -6.405 1.00 74.44 252 SER A CA 1
ATOM 1932 C C . SER A 1 252 ? 21.248 -1.651 -5.752 1.00 74.44 252 SER A C 1
ATOM 1934 O O . SER A 1 252 ? 20.969 -2.057 -4.627 1.00 74.44 252 SER A O 1
ATOM 1936 N N . GLY A 1 253 ? 20.459 -0.825 -6.435 1.00 79.06 253 GLY A N 1
ATOM 1937 C CA . GLY A 1 253 ? 19.194 -0.323 -5.917 1.00 79.06 253 GLY A CA 1
ATOM 1938 C C . GLY A 1 253 ? 18.117 -0.317 -6.987 1.00 79.06 253 GLY A C 1
ATOM 1939 O O . GLY A 1 253 ? 18.363 0.053 -8.133 1.00 79.06 253 GLY A O 1
ATOM 1940 N N . VAL A 1 254 ? 16.911 -0.702 -6.601 1.00 83.12 254 VAL A N 1
ATOM 1941 C CA . VAL A 1 254 ? 15.725 -0.739 -7.444 1.00 83.12 254 VAL A CA 1
ATOM 1942 C C . VAL A 1 254 ? 14.754 0.342 -7.001 1.00 83.12 254 VAL A C 1
ATOM 1944 O O . VAL A 1 254 ? 14.352 0.413 -5.843 1.00 83.12 254 VAL A O 1
ATOM 1947 N N . GLN A 1 255 ? 14.362 1.184 -7.951 1.00 83.19 255 GLN A N 1
ATOM 1948 C CA . GLN A 1 255 ? 13.417 2.270 -7.744 1.00 83.19 255 GLN A CA 1
ATOM 1949 C C . GLN A 1 255 ? 12.211 2.077 -8.651 1.00 83.19 255 GLN A C 1
ATOM 1951 O O . GLN A 1 255 ? 12.323 2.037 -9.877 1.00 83.19 255 G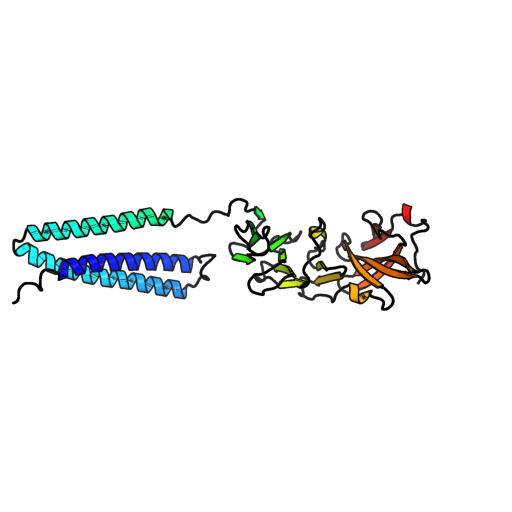LN A O 1
ATOM 1956 N N . PHE A 1 256 ? 11.037 1.981 -8.041 1.00 86.31 256 PHE A N 1
ATOM 1957 C CA . PHE A 1 256 ? 9.781 2.005 -8.769 1.00 86.31 256 PHE A CA 1
ATOM 1958 C C . PHE A 1 256 ? 9.504 3.417 -9.301 1.00 86.31 256 PHE A C 1
ATOM 1960 O O . PHE A 1 256 ? 9.675 4.404 -8.585 1.00 86.31 256 PHE A O 1
ATOM 1967 N N . ARG A 1 257 ? 9.094 3.512 -10.568 1.00 86.62 257 ARG A N 1
ATOM 1968 C CA . ARG A 1 257 ? 8.843 4.790 -11.248 1.00 86.62 257 ARG A CA 1
ATOM 1969 C C . ARG A 1 257 ? 7.400 5.010 -11.672 1.00 86.62 257 ARG A C 1
ATOM 1971 O O . ARG A 1 257 ? 7.025 6.150 -11.921 1.00 86.62 257 ARG A O 1
ATOM 1978 N N . GLY A 1 258 ? 6.603 3.954 -11.770 1.00 88.62 258 GLY A N 1
ATOM 1979 C CA . GLY A 1 258 ? 5.194 4.077 -12.116 1.00 88.62 258 GLY A CA 1
ATOM 1980 C C . GLY A 1 258 ? 4.645 2.869 -12.855 1.00 88.62 258 GLY A C 1
ATOM 1981 O O . GLY A 1 258 ? 5.379 2.007 -13.340 1.00 88.62 258 GLY A O 1
ATOM 1982 N N . TRP A 1 259 ? 3.325 2.834 -12.958 1.00 92.56 259 TRP A N 1
ATOM 1983 C CA . TRP A 1 259 ? 2.590 1.842 -13.730 1.00 92.56 259 TRP A CA 1
ATOM 1984 C C . TRP A 1 259 ? 2.401 2.300 -15.169 1.00 92.56 259 TRP A C 1
ATOM 1986 O O . TRP A 1 259 ? 2.260 3.496 -15.436 1.00 92.56 259 TRP A O 1
ATOM 1996 N N . SER A 1 260 ? 2.329 1.347 -16.096 1.00 93.44 260 SER A N 1
ATOM 1997 C CA . SER A 1 260 ? 1.701 1.612 -17.383 1.00 93.44 260 SER A CA 1
ATOM 1998 C C . SER A 1 260 ? 0.232 1.996 -17.168 1.00 93.44 260 SER A C 1
ATOM 2000 O O . SER A 1 260 ? -0.396 1.506 -16.225 1.00 93.44 260 SER A O 1
ATOM 2002 N N . PRO A 1 261 ? -0.364 2.838 -18.030 1.00 91.31 261 PRO A N 1
ATOM 2003 C CA . PRO A 1 261 ? -1.757 3.259 -17.866 1.00 91.31 261 PRO A CA 1
ATOM 2004 C C . PRO A 1 261 ? -2.772 2.105 -17.829 1.00 91.31 261 PRO A C 1
ATOM 2006 O O . PRO A 1 261 ? -3.812 2.215 -17.185 1.00 91.31 261 PRO A O 1
ATOM 2009 N N . ASP A 1 262 ? -2.471 0.983 -18.490 1.00 91.62 262 ASP A N 1
ATOM 2010 C CA . ASP A 1 262 ? -3.289 -0.237 -18.461 1.00 91.62 262 ASP A CA 1
ATOM 2011 C C . ASP A 1 262 ? -3.014 -1.154 -17.252 1.00 91.62 262 ASP A C 1
ATOM 2013 O O . ASP A 1 262 ? -3.669 -2.186 -17.110 1.00 91.62 262 ASP A O 1
ATOM 2017 N N . GLY A 1 263 ? -2.047 -0.803 -16.398 1.00 90.88 263 GLY A N 1
ATOM 2018 C CA . GLY A 1 263 ? -1.634 -1.558 -15.214 1.00 90.88 263 GLY A CA 1
ATOM 2019 C C . GLY A 1 263 ? -0.917 -2.878 -15.497 1.00 90.88 263 GLY A C 1
ATOM 2020 O O . GLY A 1 263 ? -0.658 -3.639 -14.568 1.00 90.88 263 GLY A O 1
ATOM 2021 N N . LYS A 1 264 ? -0.586 -3.173 -16.759 1.00 92.81 264 LYS A N 1
ATOM 2022 C CA . LYS A 1 264 ? 0.028 -4.451 -17.153 1.00 92.81 264 LYS A CA 1
ATOM 2023 C C . LYS A 1 264 ? 1.548 -4.467 -17.057 1.00 92.81 264 LYS A C 1
ATOM 2025 O O . LYS A 1 264 ? 2.135 -5.535 -17.194 1.00 92.81 264 LYS A O 1
ATOM 2030 N N . LYS A 1 265 ? 2.191 -3.314 -16.882 1.00 94.62 265 LYS A N 1
ATOM 2031 C CA . LYS A 1 265 ? 3.645 -3.195 -16.803 1.00 94.62 265 LYS A CA 1
ATOM 2032 C C . LYS A 1 265 ? 4.049 -2.186 -15.730 1.00 94.62 265 LYS A C 1
ATOM 2034 O O . LYS A 1 265 ? 3.347 -1.216 -15.451 1.00 94.62 265 LYS A O 1
ATOM 2039 N N . LEU A 1 266 ? 5.218 -2.418 -15.158 1.00 92.56 266 LEU A N 1
ATOM 2040 C CA . LEU A 1 266 ? 5.896 -1.559 -14.196 1.00 92.56 266 LEU A CA 1
ATOM 2041 C C . LEU A 1 266 ? 7.074 -0.878 -14.886 1.00 92.56 266 LEU A C 1
ATOM 2043 O O . LEU A 1 266 ? 7.779 -1.533 -15.650 1.00 92.56 266 LEU A O 1
ATOM 2047 N N . ALA A 1 267 ? 7.310 0.398 -14.600 1.00 91.69 267 ALA A N 1
ATOM 2048 C CA . ALA A 1 267 ? 8.558 1.076 -14.917 1.00 91.69 267 ALA A CA 1
ATOM 2049 C C . ALA A 1 267 ? 9.446 1.024 -13.677 1.00 91.69 267 ALA A C 1
ATOM 2051 O O . ALA A 1 267 ? 9.052 1.465 -12.591 1.00 91.69 267 ALA A O 1
ATOM 2052 N N . VAL A 1 268 ? 10.640 0.475 -13.846 1.00 89.25 268 VAL A N 1
ATOM 2053 C CA . VAL A 1 268 ? 11.606 0.282 -12.773 1.00 89.25 268 VAL A CA 1
ATOM 2054 C C . VAL A 1 268 ? 12.962 0.792 -13.227 1.00 89.25 268 VAL A C 1
ATOM 2056 O O . VAL A 1 268 ? 13.364 0.607 -14.375 1.00 89.25 268 VAL A O 1
ATOM 2059 N N . VAL A 1 269 ? 13.657 1.452 -12.310 1.00 88.12 269 VAL A N 1
ATOM 2060 C CA . VAL A 1 269 ? 15.022 1.923 -12.498 1.00 88.12 269 VAL A CA 1
ATOM 2061 C C . VAL A 1 269 ? 15.938 1.113 -11.605 1.00 88.12 269 VAL A C 1
ATOM 2063 O O . VAL A 1 269 ? 15.763 1.090 -10.389 1.00 88.12 269 VAL A O 1
ATOM 2066 N N . ILE A 1 270 ? 16.921 0.469 -12.216 1.00 87.31 270 ILE A N 1
ATOM 2067 C CA . ILE A 1 270 ? 17.941 -0.311 -11.528 1.00 87.31 270 ILE A CA 1
ATOM 2068 C C . ILE A 1 270 ? 19.210 0.524 -11.559 1.00 87.31 270 ILE A C 1
ATOM 2070 O O . ILE A 1 270 ? 19.781 0.733 -12.621 1.00 87.31 270 ILE A O 1
ATOM 2074 N N . SER A 1 271 ? 19.625 1.050 -10.414 1.00 85.31 271 SER A N 1
ATOM 2075 C CA . SER A 1 271 ? 20.897 1.751 -10.269 1.00 85.31 271 SER A CA 1
ATOM 2076 C C . SER A 1 271 ? 21.974 0.783 -9.812 1.00 85.31 271 SER A C 1
ATOM 2078 O O . SER A 1 271 ? 21.776 0.097 -8.812 1.00 85.31 271 SER A O 1
ATOM 2080 N N . SER A 1 272 ? 23.129 0.813 -10.464 1.00 83.56 272 SER A N 1
ATOM 2081 C CA . SER A 1 272 ? 24.355 0.193 -9.976 1.00 83.56 272 SER A CA 1
ATOM 2082 C C . SER A 1 272 ? 25.423 1.258 -9.758 1.00 83.56 272 SER A C 1
ATOM 2084 O O . SER A 1 272 ? 25.579 2.191 -10.552 1.00 83.56 272 SER A O 1
ATOM 2086 N N . THR A 1 273 ? 26.147 1.134 -8.652 1.00 82.38 273 THR A N 1
ATOM 2087 C CA . THR A 1 273 ? 27.340 1.927 -8.369 1.00 82.38 273 THR A CA 1
ATOM 2088 C C . THR A 1 273 ? 28.525 0.982 -8.280 1.00 82.38 273 THR A C 1
ATOM 2090 O O . THR A 1 273 ? 28.546 0.093 -7.431 1.00 82.38 273 THR A O 1
ATOM 2093 N N . SER A 1 274 ? 29.532 1.209 -9.112 1.00 81.62 274 SER A N 1
ATOM 2094 C CA . SER A 1 274 ? 30.797 0.480 -9.103 1.00 81.62 274 SER A CA 1
ATOM 2095 C C . SER A 1 274 ? 31.967 1.444 -8.915 1.00 81.62 274 SER A C 1
ATOM 2097 O O . SER A 1 274 ? 31.855 2.654 -9.132 1.00 81.62 274 SER A O 1
ATOM 2099 N N . MET A 1 275 ? 33.101 0.924 -8.452 1.00 82.00 275 MET A N 1
ATOM 2100 C CA . MET A 1 275 ? 34.338 1.695 -8.333 1.00 82.00 275 MET A CA 1
ATOM 2101 C C . MET A 1 275 ? 35.256 1.339 -9.493 1.00 82.00 275 MET A C 1
ATOM 2103 O O . MET A 1 275 ? 35.549 0.169 -9.730 1.00 82.00 275 MET A O 1
ATOM 2107 N N . ARG A 1 276 ? 35.705 2.360 -10.218 1.00 81.44 276 ARG A N 1
ATOM 2108 C CA . ARG A 1 276 ? 36.673 2.209 -11.306 1.00 81.44 276 ARG A CA 1
ATOM 2109 C C . ARG A 1 276 ? 38.085 2.004 -10.756 1.00 81.44 276 ARG A C 1
ATOM 2111 O O . ARG A 1 276 ? 38.354 2.249 -9.581 1.00 81.44 276 ARG A O 1
ATOM 2118 N N . GLU A 1 277 ? 39.007 1.595 -11.626 1.00 85.31 277 GLU A N 1
ATOM 2119 C CA . GLU A 1 277 ? 40.422 1.380 -11.276 1.00 85.31 277 GLU A CA 1
ATOM 2120 C C . GLU A 1 277 ? 41.094 2.631 -10.682 1.00 85.31 277 GLU A C 1
ATOM 2122 O O . GLU A 1 277 ? 41.934 2.529 -9.790 1.00 85.31 277 GLU A O 1
ATOM 2127 N N . ASP A 1 278 ? 40.673 3.821 -11.116 1.00 88.31 278 ASP A N 1
ATOM 2128 C CA . ASP A 1 278 ? 41.139 5.119 -10.613 1.00 88.31 278 ASP A CA 1
ATOM 2129 C C . ASP A 1 278 ? 40.493 5.541 -9.276 1.00 88.31 278 ASP A C 1
ATOM 2131 O O . ASP A 1 278 ? 40.706 6.659 -8.807 1.00 88.31 278 ASP A O 1
ATOM 2135 N N . ARG A 1 279 ? 39.713 4.648 -8.647 1.00 82.94 279 ARG A N 1
ATOM 2136 C CA . ARG A 1 279 ? 38.906 4.876 -7.436 1.00 82.94 279 ARG A CA 1
ATOM 2137 C C . ARG A 1 279 ? 37.784 5.904 -7.591 1.00 82.94 279 ARG A C 1
ATOM 2139 O O . ARG A 1 279 ? 37.176 6.286 -6.590 1.00 82.94 279 ARG A O 1
ATOM 2146 N N . SER A 1 280 ? 37.471 6.340 -8.809 1.00 83.94 280 SER A N 1
ATOM 2147 C CA . SER A 1 280 ? 36.270 7.138 -9.043 1.00 83.94 280 SER A CA 1
ATOM 2148 C C . SER A 1 280 ? 35.018 6.260 -8.958 1.00 83.94 280 SER A C 1
ATOM 2150 O O . SER A 1 280 ? 35.011 5.096 -9.374 1.00 83.94 280 SER A O 1
ATOM 2152 N N . LEU A 1 281 ? 33.949 6.819 -8.387 1.00 81.50 281 LEU A N 1
ATOM 2153 C CA . LEU A 1 281 ? 32.642 6.172 -8.376 1.00 81.50 281 LEU A CA 1
ATOM 2154 C C . LEU A 1 281 ? 31.994 6.330 -9.745 1.00 81.50 281 LEU A C 1
ATOM 2156 O O . LEU A 1 281 ? 31.922 7.428 -10.300 1.00 81.50 281 LEU A O 1
ATOM 2160 N N . PHE A 1 282 ? 31.482 5.226 -10.261 1.00 80.81 282 PHE A N 1
ATOM 2161 C CA . PHE A 1 282 ? 30.733 5.186 -11.495 1.00 80.81 282 PHE A CA 1
ATOM 2162 C C . PHE A 1 282 ? 29.327 4.687 -11.213 1.00 80.81 282 PHE A C 1
ATOM 2164 O O . PHE A 1 282 ? 29.147 3.656 -10.573 1.00 80.81 282 PHE A O 1
ATOM 2171 N N . ARG A 1 283 ? 28.336 5.444 -11.683 1.00 81.31 283 ARG A N 1
ATOM 2172 C CA . ARG A 1 283 ? 26.928 5.100 -11.536 1.00 81.31 283 ARG A CA 1
ATOM 2173 C C . ARG A 1 283 ? 26.308 4.888 -12.905 1.00 81.31 283 ARG A C 1
ATOM 2175 O O . ARG A 1 283 ? 26.379 5.771 -13.764 1.00 81.31 283 ARG A O 1
ATOM 2182 N N . GLU A 1 284 ? 25.675 3.739 -13.073 1.00 85.94 284 GLU A N 1
ATOM 2183 C CA . GLU A 1 284 ? 24.808 3.446 -14.207 1.00 85.94 284 GLU A CA 1
ATOM 2184 C C . GLU A 1 284 ? 23.393 3.209 -13.711 1.00 85.94 284 GLU A C 1
ATOM 2186 O O . GLU A 1 284 ? 23.143 2.911 -12.538 1.00 85.94 284 GLU A O 1
ATOM 2191 N N . SER A 1 285 ? 22.426 3.429 -14.589 1.00 87.81 285 SER A N 1
ATOM 2192 C CA . SER A 1 285 ? 21.042 3.130 -14.274 1.00 87.81 285 SER A CA 1
ATOM 2193 C C . SER A 1 285 ? 20.293 2.610 -15.481 1.00 87.81 285 SER A C 1
ATOM 2195 O O . SER A 1 285 ? 20.157 3.311 -16.484 1.00 87.81 285 SER A O 1
ATOM 2197 N N . ASP A 1 286 ? 19.759 1.406 -15.360 1.00 88.75 286 ASP A N 1
ATOM 2198 C CA . ASP A 1 286 ? 18.945 0.775 -16.385 1.00 88.75 286 ASP A CA 1
ATOM 2199 C C . ASP A 1 286 ? 17.473 1.100 -16.157 1.00 88.75 286 ASP A C 1
ATOM 2201 O O . ASP A 1 286 ? 16.948 0.951 -15.053 1.00 88.75 286 ASP A O 1
ATOM 2205 N N . LEU A 1 287 ? 16.807 1.545 -17.219 1.00 90.56 287 LEU A N 1
ATOM 2206 C CA . LEU A 1 287 ? 15.360 1.640 -17.283 1.00 90.56 287 LEU A CA 1
ATOM 2207 C C . LEU A 1 287 ? 14.813 0.330 -17.836 1.00 90.56 287 LEU A C 1
ATOM 2209 O O . LEU A 1 287 ? 15.164 -0.101 -18.941 1.00 90.56 287 LEU A O 1
ATOM 2213 N N . VAL A 1 288 ? 13.926 -0.283 -17.065 1.00 91.19 288 VAL A N 1
ATOM 2214 C CA . VAL A 1 288 ? 13.372 -1.601 -17.345 1.00 91.19 288 VAL A CA 1
ATOM 2215 C C . VAL A 1 288 ? 11.860 -1.561 -17.195 1.00 91.19 288 VAL A C 1
ATOM 2217 O O . VAL A 1 288 ? 11.311 -0.919 -16.298 1.00 91.19 288 VAL A O 1
ATOM 2220 N N . SER A 1 289 ? 11.180 -2.265 -18.094 1.00 93.44 289 SER A N 1
ATOM 2221 C CA . SER A 1 289 ? 9.765 -2.574 -17.959 1.00 93.44 289 SER A CA 1
ATOM 2222 C C . SER A 1 289 ? 9.587 -3.994 -17.423 1.00 93.44 289 SER A C 1
ATOM 2224 O O . SER A 1 289 ? 10.239 -4.904 -17.923 1.00 93.44 289 SER A O 1
ATOM 2226 N N . ILE A 1 290 ? 8.722 -4.200 -16.429 1.00 92.56 290 ILE A N 1
ATOM 2227 C CA . ILE A 1 290 ? 8.479 -5.521 -15.820 1.00 92.56 290 ILE A CA 1
ATOM 2228 C C . ILE A 1 290 ? 6.996 -5.879 -15.921 1.00 92.56 290 ILE A C 1
ATOM 2230 O O . ILE A 1 290 ? 6.137 -5.054 -15.612 1.00 92.56 290 ILE A O 1
ATOM 2234 N N . ASP A 1 291 ? 6.690 -7.112 -16.322 1.00 92.81 291 ASP A N 1
ATOM 2235 C CA . ASP A 1 291 ? 5.353 -7.697 -16.180 1.00 92.81 291 ASP A CA 1
ATOM 2236 C C . ASP A 1 291 ? 5.128 -8.105 -14.708 1.00 92.81 291 ASP A C 1
ATOM 2238 O O . ASP A 1 291 ? 5.834 -8.981 -14.210 1.00 92.81 291 ASP A O 1
ATOM 2242 N N . PRO A 1 292 ? 4.152 -7.521 -13.991 1.00 91.75 292 PRO A N 1
ATOM 2243 C CA . PRO A 1 292 ? 3.924 -7.795 -12.572 1.00 91.75 292 PRO A CA 1
ATOM 2244 C C . PRO A 1 292 ? 3.441 -9.228 -12.289 1.00 91.75 292 PRO A C 1
ATOM 2246 O O . PRO A 1 292 ? 3.526 -9.706 -11.161 1.00 91.75 292 PRO A O 1
ATOM 2249 N N . THR A 1 293 ? 2.905 -9.929 -13.288 1.00 89.81 293 THR A N 1
ATOM 2250 C CA . THR A 1 293 ? 2.365 -11.284 -13.113 1.00 89.81 293 THR A CA 1
ATOM 2251 C C . THR A 1 293 ? 3.447 -12.335 -13.303 1.00 89.81 293 THR A C 1
ATOM 2253 O O . THR A 1 293 ? 3.501 -13.311 -12.560 1.00 89.81 293 THR A O 1
ATOM 2256 N N . THR A 1 294 ? 4.295 -12.151 -14.316 1.00 89.12 294 THR A N 1
ATOM 2257 C CA . THR A 1 294 ? 5.342 -13.121 -14.673 1.00 89.12 294 THR A CA 1
ATOM 2258 C C . THR A 1 294 ? 6.723 -12.736 -14.154 1.00 89.12 294 THR A C 1
ATOM 2260 O O . THR A 1 294 ? 7.640 -13.550 -14.225 1.00 89.12 294 THR A O 1
ATOM 2263 N N . LEU A 1 295 ? 6.879 -11.501 -13.666 1.00 88.56 295 LEU A N 1
ATOM 2264 C CA . LEU A 1 295 ? 8.150 -10.848 -13.342 1.00 88.56 295 LEU A CA 1
ATOM 2265 C C . LEU A 1 295 ? 9.134 -10.799 -14.521 1.00 88.56 295 LEU A C 1
ATOM 2267 O O . LEU A 1 295 ? 10.306 -10.487 -14.345 1.00 88.56 295 LEU A O 1
ATOM 2271 N N . LYS A 1 296 ? 8.674 -11.066 -15.748 1.00 89.69 296 LYS A N 1
ATOM 2272 C CA . LYS A 1 296 ? 9.524 -10.973 -16.930 1.00 89.69 296 LYS A CA 1
ATOM 2273 C C . LYS A 1 296 ? 9.874 -9.514 -17.196 1.00 89.69 296 LYS A C 1
ATOM 2275 O O . LYS A 1 296 ? 8.988 -8.664 -17.306 1.00 89.69 296 LYS A O 1
ATOM 2280 N N . ASP A 1 297 ? 11.161 -9.247 -17.349 1.00 89.94 297 ASP A N 1
ATOM 2281 C CA . ASP A 1 297 ? 11.694 -7.922 -17.606 1.00 89.94 297 ASP A CA 1
ATOM 2282 C C . ASP A 1 297 ? 11.914 -7.666 -19.107 1.00 89.94 297 ASP A C 1
ATOM 2284 O O . ASP A 1 297 ? 12.007 -8.563 -19.953 1.00 89.94 297 ASP A O 1
ATOM 2288 N N . SER A 1 298 ? 11.957 -6.391 -19.464 1.00 90.81 298 SER A N 1
ATOM 2289 C CA . SER A 1 298 ? 12.274 -5.895 -20.795 1.00 90.81 298 SER A CA 1
ATOM 2290 C C . SER A 1 298 ? 13.100 -4.629 -20.651 1.00 90.81 298 SER A C 1
ATOM 2292 O O . SER A 1 298 ? 12.607 -3.585 -20.225 1.00 90.81 298 SER A O 1
ATOM 2294 N N . TYR A 1 299 ? 14.377 -4.746 -20.994 1.00 90.81 299 TYR A N 1
ATOM 2295 C CA . TYR A 1 299 ? 15.313 -3.632 -20.996 1.00 90.81 299 TYR A CA 1
ATOM 2296 C C . TYR A 1 299 ? 14.896 -2.563 -22.013 1.00 90.81 299 TYR A C 1
ATOM 2298 O O . TYR A 1 299 ? 14.556 -2.889 -23.153 1.00 90.81 299 TYR A O 1
ATOM 2306 N N . VAL A 1 300 ? 14.972 -1.295 -21.607 1.00 90.69 300 VAL A N 1
ATOM 2307 C CA . VAL A 1 300 ? 14.659 -0.144 -22.462 1.00 90.69 300 VAL A CA 1
ATOM 2308 C C . VAL A 1 300 ? 15.932 0.610 -22.838 1.00 90.69 300 VAL A C 1
ATOM 2310 O O . VAL A 1 300 ? 16.222 0.777 -24.025 1.00 90.69 300 VAL A O 1
ATOM 2313 N N . ALA A 1 301 ? 16.681 1.085 -21.840 1.00 89.69 301 ALA A N 1
ATOM 2314 C CA . ALA A 1 301 ? 17.895 1.874 -22.034 1.00 89.69 301 ALA A CA 1
ATOM 2315 C C . ALA A 1 301 ? 18.720 1.973 -20.744 1.00 89.69 301 ALA A C 1
ATOM 2317 O O . ALA A 1 301 ? 18.184 1.848 -19.647 1.00 89.69 301 ALA A O 1
ATOM 2318 N N . THR A 1 302 ? 20.004 2.287 -20.886 1.00 88.50 302 THR A N 1
ATOM 2319 C CA . THR A 1 302 ? 20.927 2.601 -19.789 1.00 88.50 302 THR A CA 1
ATOM 2320 C C . THR A 1 302 ? 21.231 4.088 -19.801 1.00 88.50 302 THR A C 1
ATOM 2322 O O . THR A 1 302 ? 21.454 4.663 -20.870 1.00 88.50 302 THR A O 1
ATOM 2325 N N . MET A 1 303 ? 21.305 4.699 -18.621 1.00 86.06 303 MET A N 1
ATOM 2326 C CA . MET A 1 303 ? 21.774 6.066 -18.446 1.00 86.06 303 MET A CA 1
ATOM 2327 C C . MET A 1 303 ? 23.033 6.138 -17.585 1.00 86.06 303 MET A C 1
ATOM 2329 O O . MET A 1 303 ? 23.132 5.494 -16.542 1.00 86.06 303 MET A O 1
ATOM 2333 N N . ARG A 1 304 ? 23.987 6.962 -18.026 1.00 82.81 304 ARG A N 1
ATOM 2334 C CA . ARG A 1 304 ? 25.280 7.203 -17.372 1.00 82.81 304 ARG A CA 1
ATOM 2335 C C . ARG A 1 304 ? 25.367 8.633 -16.846 1.00 82.81 304 ARG A C 1
ATOM 2337 O O . ARG A 1 304 ? 26.066 9.467 -17.420 1.00 82.81 304 ARG A O 1
ATOM 2344 N N . LYS A 1 305 ? 24.626 8.929 -15.779 1.00 76.62 305 LYS A N 1
ATOM 2345 C CA . LYS A 1 305 ? 24.693 10.210 -15.056 1.00 76.62 305 LYS A CA 1
ATOM 2346 C C . LYS A 1 305 ? 24.465 10.004 -13.556 1.00 76.62 305 LYS A C 1
ATOM 2348 O O . LYS A 1 305 ? 23.906 8.991 -13.140 1.00 76.62 305 LYS A O 1
ATOM 2353 N N . SER A 1 306 ? 24.923 10.953 -12.743 1.00 69.00 306 SER A N 1
ATOM 2354 C CA . SER A 1 306 ? 24.950 10.837 -11.278 1.00 69.00 306 SER A CA 1
ATOM 2355 C C . SER A 1 306 ? 23.561 10.788 -10.628 1.00 69.00 306 SER A C 1
ATOM 2357 O O . SER A 1 306 ? 23.399 10.149 -9.587 1.00 69.00 306 SER A O 1
ATOM 2359 N N . ASP A 1 307 ? 22.564 11.422 -11.242 1.00 70.00 307 ASP A N 1
ATOM 2360 C CA . ASP A 1 307 ? 21.190 11.576 -10.752 1.00 70.00 307 ASP A CA 1
ATOM 2361 C C . ASP A 1 307 ? 20.212 10.497 -11.251 1.00 70.00 307 ASP A C 1
ATOM 2363 O O . ASP A 1 307 ? 19.080 10.459 -10.783 1.00 70.00 307 ASP A O 1
ATOM 2367 N N . SER A 1 308 ? 20.655 9.547 -12.090 1.00 79.19 308 SER A N 1
ATOM 2368 C CA . SER A 1 308 ? 19.814 8.451 -12.616 1.00 79.19 308 SER A CA 1
ATOM 2369 C C . SER A 1 308 ? 18.599 8.941 -13.432 1.00 79.19 308 SER A C 1
ATOM 2371 O O . SER A 1 308 ? 18.535 10.092 -13.836 1.00 79.19 308 SER A O 1
ATOM 2373 N N . TRP A 1 309 ? 17.641 8.067 -13.743 1.00 83.50 309 TRP A N 1
ATOM 2374 C CA . TRP A 1 309 ? 16.433 8.423 -14.497 1.00 83.50 309 TRP A CA 1
ATOM 2375 C C . TRP A 1 309 ? 15.487 9.297 -13.666 1.00 83.50 309 TRP A C 1
ATOM 2377 O O . TRP A 1 309 ? 15.002 8.846 -12.625 1.00 83.50 309 TRP A O 1
ATOM 2387 N N . ASN A 1 310 ? 15.159 10.489 -14.160 1.00 78.38 310 ASN A N 1
ATOM 2388 C CA . ASN A 1 310 ? 14.210 11.420 -13.550 1.00 78.38 310 ASN A CA 1
ATOM 2389 C C . ASN A 1 310 ? 12.820 11.344 -14.194 1.00 78.38 310 ASN A C 1
ATOM 2391 O O . ASN A 1 310 ? 12.640 10.857 -15.314 1.00 78.38 310 ASN A O 1
ATOM 2395 N N . ALA A 1 311 ? 11.820 11.872 -13.483 1.00 73.31 311 ALA A N 1
ATOM 2396 C CA . ALA A 1 311 ? 10.485 12.063 -14.038 1.00 73.31 311 ALA A CA 1
ATOM 2397 C C . ALA A 1 311 ? 10.545 12.950 -15.296 1.00 73.31 311 ALA A C 1
ATOM 2399 O O . ALA A 1 311 ? 11.231 13.970 -15.312 1.00 73.31 311 ALA A O 1
ATOM 2400 N N . GLY A 1 312 ? 9.826 12.553 -16.348 1.00 80.75 312 GLY A N 1
ATOM 2401 C CA . GLY A 1 312 ? 9.816 13.250 -17.639 1.00 80.75 312 GLY A CA 1
ATOM 2402 C C . GLY A 1 312 ? 10.892 12.793 -18.630 1.00 80.75 312 GLY A C 1
ATOM 2403 O O . GLY A 1 312 ? 10.773 13.091 -19.810 1.00 80.75 312 GLY A O 1
ATOM 2404 N N . GLU A 1 313 ? 11.894 12.015 -18.207 1.00 86.75 313 GLU A N 1
ATOM 2405 C CA . GLU A 1 313 ? 12.923 11.467 -19.114 1.00 86.75 313 GLU A CA 1
ATOM 2406 C C . GLU A 1 313 ? 12.477 10.173 -19.819 1.00 86.75 313 GLU A C 1
ATOM 2408 O O . GLU A 1 313 ? 13.144 9.668 -20.725 1.00 86.75 313 GLU A O 1
ATOM 2413 N N . PHE A 1 314 ? 11.335 9.628 -19.406 1.00 90.12 314 PHE A N 1
ATOM 2414 C CA . PHE A 1 314 ? 10.681 8.472 -20.000 1.00 90.12 314 PHE A CA 1
ATOM 2415 C C . PHE A 1 314 ? 9.162 8.619 -19.907 1.00 90.12 314 PHE A C 1
ATOM 2417 O O . PHE A 1 314 ? 8.633 9.350 -19.068 1.00 90.12 314 PHE A O 1
ATOM 2424 N N . THR A 1 315 ? 8.451 7.900 -20.769 1.00 92.25 315 THR A N 1
ATOM 2425 C CA . THR A 1 315 ? 6.991 7.898 -20.814 1.00 92.25 315 THR A CA 1
ATOM 2426 C C . THR A 1 315 ? 6.449 6.572 -21.340 1.00 92.25 315 THR A C 1
ATOM 2428 O O . THR A 1 315 ? 7.153 5.810 -22.008 1.00 92.25 315 THR A O 1
ATOM 2431 N N . TRP A 1 316 ? 5.180 6.301 -21.051 1.00 93.25 316 TRP A N 1
ATOM 2432 C CA . TRP A 1 316 ? 4.446 5.180 -21.624 1.00 93.25 316 TRP A CA 1
ATOM 2433 C C . TRP A 1 316 ? 3.784 5.604 -22.931 1.00 93.25 316 TRP A C 1
ATOM 2435 O O . TRP A 1 316 ? 2.943 6.503 -22.947 1.00 93.25 316 TRP A O 1
ATOM 2445 N N . ILE A 1 317 ? 4.123 4.927 -24.025 1.00 93.31 317 ILE A N 1
ATOM 2446 C CA . ILE A 1 317 ? 3.559 5.184 -25.351 1.00 93.31 317 ILE A CA 1
ATOM 2447 C C . ILE A 1 317 ? 2.584 4.064 -25.698 1.00 93.31 317 ILE A C 1
ATOM 2449 O O . ILE A 1 317 ? 2.931 2.886 -25.628 1.00 93.31 317 ILE A O 1
ATOM 2453 N N . ALA A 1 318 ? 1.364 4.432 -26.087 1.00 93.19 318 ALA A N 1
ATOM 2454 C CA . ALA A 1 318 ? 0.383 3.474 -26.576 1.00 93.19 318 ALA A CA 1
ATOM 2455 C C . ALA A 1 318 ? 0.836 2.890 -27.925 1.00 93.19 318 ALA A C 1
ATOM 2457 O O . ALA A 1 318 ? 1.118 3.633 -28.867 1.00 93.19 318 ALA A O 1
ATOM 2458 N N . LYS A 1 319 ? 0.884 1.562 -28.025 1.00 90.31 319 LYS A N 1
ATOM 2459 C CA . LYS A 1 319 ? 1.282 0.825 -29.224 1.00 90.31 319 LYS A CA 1
ATOM 2460 C C . LYS A 1 319 ? 0.551 -0.513 -29.298 1.00 90.31 319 LYS A C 1
ATOM 2462 O O . LYS A 1 319 ? 0.567 -1.289 -28.344 1.00 90.31 319 LYS A O 1
ATOM 2467 N N . ASP A 1 320 ? -0.107 -0.767 -30.427 1.00 88.94 320 ASP A N 1
ATOM 2468 C CA . ASP A 1 320 ? -0.792 -2.033 -30.732 1.00 88.94 320 ASP A CA 1
ATOM 2469 C C . ASP A 1 320 ? -1.762 -2.504 -29.625 1.00 88.94 320 ASP A C 1
ATOM 2471 O O . ASP A 1 320 ? -1.856 -3.686 -29.303 1.00 88.94 320 ASP A O 1
ATOM 2475 N N . GLY A 1 321 ? -2.480 -1.562 -28.998 1.00 86.50 321 GLY A N 1
ATOM 2476 C CA . GLY A 1 321 ? -3.418 -1.854 -27.902 1.00 86.50 321 GLY A CA 1
ATOM 2477 C C . GLY A 1 321 ? -2.756 -2.164 -26.551 1.00 86.50 321 GLY A C 1
ATOM 2478 O O . GLY A 1 321 ? -3.426 -2.618 -25.623 1.00 86.50 321 GLY A O 1
ATOM 2479 N N . THR A 1 322 ? -1.453 -1.916 -26.433 1.00 90.69 322 THR A N 1
ATOM 2480 C CA . THR A 1 322 ? -0.659 -2.028 -25.203 1.00 90.69 322 THR A CA 1
ATOM 2481 C C . THR A 1 322 ? 0.146 -0.749 -24.971 1.00 90.69 322 THR A C 1
ATOM 2483 O O . THR A 1 322 ? 0.027 0.207 -25.739 1.00 90.69 322 THR A O 1
ATOM 2486 N N . TYR A 1 323 ? 0.953 -0.707 -23.911 1.00 93.69 323 TYR A N 1
ATOM 2487 C CA . TYR A 1 323 ? 1.871 0.398 -23.645 1.00 93.69 323 TYR A CA 1
ATOM 2488 C C . TYR A 1 323 ? 3.314 -0.089 -23.624 1.00 93.69 323 TYR A C 1
ATOM 2490 O O . TYR A 1 323 ? 3.634 -1.066 -22.943 1.00 93.69 323 TYR A O 1
ATOM 2498 N N . ASP A 1 324 ? 4.186 0.623 -24.328 1.00 93.56 324 ASP A N 1
ATOM 2499 C CA . ASP A 1 324 ? 5.630 0.417 -24.292 1.00 93.56 324 ASP A CA 1
ATOM 2500 C C . ASP A 1 324 ? 6.306 1.588 -23.584 1.00 93.56 324 ASP A C 1
ATOM 2502 O O . ASP A 1 324 ? 5.938 2.750 -23.763 1.00 93.56 324 ASP A O 1
ATOM 2506 N N . LEU A 1 325 ? 7.292 1.264 -22.752 1.00 93.25 325 LEU A N 1
ATOM 2507 C CA . LEU A 1 325 ? 8.093 2.256 -22.055 1.00 93.25 325 LEU A CA 1
ATOM 2508 C C . LEU A 1 325 ? 9.145 2.802 -23.019 1.00 93.25 325 LEU A C 1
ATOM 2510 O O . LEU A 1 325 ? 9.907 2.038 -23.614 1.00 93.25 325 LEU A O 1
ATOM 2514 N N . ALA A 1 326 ? 9.191 4.119 -23.170 1.00 91.19 326 ALA A N 1
ATOM 2515 C CA . ALA A 1 326 ? 10.100 4.788 -24.084 1.00 91.19 326 ALA A CA 1
ATOM 2516 C C . ALA A 1 326 ? 10.832 5.935 -23.393 1.00 91.19 326 ALA A C 1
ATOM 2518 O O . ALA A 1 326 ? 10.281 6.624 -22.540 1.00 91.19 326 ALA A O 1
ATOM 2519 N N . VAL A 1 327 ? 12.078 6.149 -23.807 1.00 90.44 327 VAL A N 1
ATOM 2520 C CA . VAL A 1 327 ? 12.900 7.295 -23.398 1.00 90.44 327 VAL A CA 1
ATOM 2521 C C . VAL A 1 327 ? 12.471 8.529 -24.181 1.00 90.44 327 VAL A C 1
ATOM 2523 O O . VAL A 1 327 ? 12.197 8.417 -25.381 1.00 90.44 327 VAL A O 1
ATOM 2526 N N . ASP A 1 328 ? 12.461 9.693 -23.533 1.00 84.88 328 ASP A N 1
ATOM 2527 C CA . ASP A 1 328 ? 12.194 10.968 -24.195 1.00 84.88 328 ASP A CA 1
ATOM 2528 C C . ASP A 1 328 ? 13.110 11.155 -25.417 1.00 84.88 328 ASP A C 1
ATOM 2530 O O . ASP A 1 328 ? 14.326 10.952 -25.358 1.00 84.88 328 ASP A O 1
ATOM 2534 N N . SER A 1 329 ? 12.515 11.525 -26.551 1.00 79.44 329 SER A N 1
ATOM 2535 C CA . SER A 1 329 ? 13.221 11.671 -27.828 1.00 79.44 329 SER A CA 1
ATOM 2536 C C . SER A 1 329 ? 14.395 12.659 -27.788 1.00 79.44 329 SER A C 1
ATOM 2538 O O . SER A 1 329 ? 15.380 12.448 -28.494 1.00 79.44 329 SER A O 1
ATOM 2540 N N . SER A 1 330 ? 14.333 13.686 -26.934 1.00 78.44 330 SER A N 1
ATOM 2541 C CA . SER A 1 330 ? 15.411 14.664 -26.741 1.00 78.44 330 SER A CA 1
ATOM 2542 C C . SER A 1 330 ? 16.667 14.054 -26.112 1.00 78.44 330 SER A C 1
ATOM 2544 O O . SER A 1 330 ? 17.768 14.562 -26.318 1.00 78.44 330 SER A O 1
ATOM 2546 N N . LEU A 1 331 ? 16.522 12.931 -25.403 1.00 76.81 331 LEU A N 1
ATOM 2547 C CA . LEU A 1 331 ? 17.610 12.229 -24.725 1.00 76.81 331 LEU A CA 1
ATOM 2548 C C . LEU A 1 331 ? 18.152 11.044 -25.533 1.00 76.81 331 LEU A C 1
ATOM 2550 O O . LEU A 1 331 ? 19.273 10.608 -25.286 1.00 76.81 331 LEU A O 1
ATOM 2554 N N . GLN A 1 332 ? 17.396 10.530 -26.512 1.00 68.75 332 GLN A N 1
ATOM 2555 C CA . GLN A 1 332 ? 17.752 9.302 -27.244 1.00 68.75 332 GLN A CA 1
ATOM 2556 C C . GLN A 1 332 ? 19.082 9.384 -28.007 1.00 68.75 332 GLN A C 1
ATOM 2558 O O . GLN A 1 332 ? 19.710 8.351 -28.222 1.00 68.75 332 GLN A O 1
ATOM 2563 N N . ASN A 1 333 ? 19.516 10.590 -28.387 1.00 67.12 333 ASN A N 1
ATOM 2564 C CA . ASN A 1 333 ? 20.778 10.827 -29.097 1.00 67.12 333 ASN A CA 1
ATOM 2565 C C . ASN A 1 333 ? 21.860 11.465 -28.204 1.00 67.12 333 ASN A C 1
ATOM 2567 O O . ASN A 1 333 ? 22.892 11.912 -28.704 1.00 67.12 333 ASN A O 1
ATOM 2571 N N . GLY A 1 334 ? 21.617 11.559 -26.894 1.00 63.34 334 GLY A N 1
ATOM 2572 C CA . GLY A 1 334 ? 22.568 12.128 -25.946 1.00 63.34 334 GLY A CA 1
ATOM 2573 C C . GLY A 1 334 ? 23.723 11.163 -25.640 1.00 63.34 334 GLY A C 1
ATOM 2574 O O . GLY A 1 334 ? 23.514 9.952 -25.604 1.00 63.34 334 GLY A O 1
ATOM 2575 N N . PRO A 1 335 ? 24.935 11.666 -25.330 1.00 61.38 335 PRO A N 1
ATOM 2576 C CA . PRO A 1 335 ? 26.100 10.829 -25.001 1.00 61.38 335 PRO A CA 1
ATOM 2577 C C . PRO A 1 335 ? 25.936 10.016 -23.703 1.00 61.38 335 PRO A C 1
ATOM 2579 O O . PRO A 1 335 ? 26.793 9.201 -23.356 1.00 61.38 335 PRO A O 1
ATOM 2582 N N . THR A 1 336 ? 24.857 10.262 -22.963 1.00 72.56 336 THR A N 1
ATOM 2583 C CA . THR A 1 336 ? 24.531 9.664 -21.670 1.00 72.56 336 THR A CA 1
ATOM 2584 C C . THR A 1 336 ? 23.568 8.483 -21.767 1.00 72.56 336 THR A C 1
ATOM 2586 O O . THR A 1 336 ? 23.490 7.732 -20.795 1.00 72.56 336 THR A O 1
ATOM 2589 N N . VAL A 1 337 ? 22.865 8.291 -22.893 1.00 72.94 337 VAL A N 1
ATOM 2590 C CA . VAL A 1 337 ? 21.871 7.219 -23.074 1.00 72.94 337 VAL A CA 1
ATOM 2591 C C . VAL A 1 337 ? 22.394 6.174 -24.051 1.00 72.94 337 VAL A C 1
ATOM 2593 O O . VAL A 1 337 ? 22.759 6.481 -25.182 1.00 72.94 337 VAL A O 1
ATOM 2596 N N . TYR A 1 338 ? 22.393 4.916 -23.623 1.00 73.38 338 TYR A N 1
ATOM 2597 C CA . TYR A 1 338 ? 22.833 3.784 -24.433 1.00 73.38 338 TYR A CA 1
ATOM 2598 C C . TYR A 1 338 ? 21.694 2.779 -24.544 1.00 73.38 338 TYR A C 1
ATOM 2600 O O . TYR A 1 338 ? 21.061 2.434 -23.548 1.00 73.38 338 TYR A O 1
ATOM 2608 N N . ARG A 1 339 ? 21.442 2.281 -25.756 1.00 67.81 339 ARG A N 1
ATOM 2609 C CA . ARG A 1 339 ? 20.638 1.073 -25.957 1.00 67.81 339 ARG A CA 1
ATOM 2610 C C . ARG A 1 339 ? 21.596 -0.083 -26.169 1.00 67.81 339 ARG A C 1
ATOM 2612 O O . ARG A 1 339 ? 22.287 -0.132 -27.185 1.00 67.81 339 ARG A O 1
ATOM 2619 N N . LYS A 1 340 ? 21.661 -1.003 -25.211 1.00 54.28 340 LYS A N 1
ATOM 2620 C CA . LYS A 1 340 ? 22.418 -2.242 -25.385 1.00 54.28 340 LYS A CA 1
ATOM 2621 C C . LYS A 1 340 ? 21.760 -3.057 -26.506 1.00 54.28 340 LYS A C 1
ATOM 2623 O O . LYS A 1 340 ? 20.608 -3.464 -26.374 1.00 54.28 340 LYS A O 1
ATOM 2628 N N . ALA A 1 341 ? 22.463 -3.253 -27.622 1.00 41.75 341 ALA A N 1
ATOM 2629 C CA . ALA A 1 341 ? 22.075 -4.269 -28.595 1.00 41.75 341 ALA A CA 1
ATOM 2630 C C . ALA A 1 341 ? 22.211 -5.630 -27.897 1.00 41.75 341 ALA A C 1
ATOM 2632 O O . ALA A 1 341 ? 23.267 -5.906 -27.325 1.00 41.75 341 ALA A O 1
ATOM 2633 N N . ARG A 1 342 ? 21.126 -6.407 -27.843 1.00 41.94 342 ARG A N 1
ATOM 2634 C CA . ARG A 1 342 ? 21.159 -7.768 -27.293 1.00 41.94 342 ARG A CA 1
ATOM 2635 C C . ARG A 1 342 ? 21.829 -8.722 -28.265 1.00 41.94 342 ARG A C 1
ATOM 2637 O O . ARG A 1 342 ? 21.540 -8.596 -29.477 1.00 41.94 342 ARG A O 1
#